Protein AF-E3PRX6-F1 (afdb_monomer_lite)

Structure (mmCIF, N/CA/C/O backbone):
data_AF-E3PRX6-F1
#
_entry.id   AF-E3PRX6-F1
#
loop_
_atom_site.group_PDB
_atom_site.id
_atom_site.type_symbol
_atom_site.label_atom_id
_atom_site.label_alt_id
_atom_site.label_comp_id
_atom_site.label_asym_id
_atom_site.label_entity_id
_atom_site.label_seq_id
_atom_site.pdbx_PDB_ins_code
_atom_site.Cartn_x
_atom_site.Cartn_y
_atom_site.Cartn_z
_atom_site.occupancy
_atom_site.B_iso_or_equiv
_atom_site.auth_seq_id
_atom_site.auth_comp_id
_atom_site.auth_asym_id
_atom_site.auth_atom_id
_atom_site.pdbx_PDB_model_num
ATOM 1 N N . MET A 1 1 ? 59.557 11.876 -88.892 1.00 42.66 1 MET A N 1
ATOM 2 C CA . MET A 1 1 ? 58.693 10.677 -88.870 1.00 42.66 1 MET A CA 1
ATOM 3 C C . MET A 1 1 ? 57.310 11.130 -88.433 1.00 42.66 1 MET A C 1
ATOM 5 O O . MET A 1 1 ? 57.254 11.791 -87.402 1.00 42.66 1 MET A O 1
ATOM 9 N N . PRO A 1 2 ? 56.233 10.887 -89.198 1.00 52.38 2 PRO A N 1
ATOM 10 C CA . PRO A 1 2 ? 54.889 11.135 -88.688 1.00 52.38 2 PRO A CA 1
ATOM 11 C C . PRO A 1 2 ? 54.632 10.179 -87.515 1.00 52.38 2 PRO A C 1
ATOM 13 O O . PRO A 1 2 ? 54.961 8.995 -87.604 1.00 52.38 2 PRO A O 1
ATOM 16 N N . SER A 1 3 ? 54.128 10.711 -86.399 1.00 52.38 3 SER A N 1
ATOM 17 C CA . SER A 1 3 ? 53.782 9.932 -85.205 1.00 52.38 3 SER A CA 1
ATOM 18 C C . SER A 1 3 ? 52.803 8.819 -85.588 1.00 52.38 3 SER A C 1
ATOM 20 O O . SER A 1 3 ? 51.730 9.089 -86.127 1.00 52.38 3 SER A O 1
ATOM 22 N N . LEU A 1 4 ? 53.180 7.559 -85.349 1.00 48.53 4 LEU A N 1
ATOM 23 C CA . LEU A 1 4 ? 52.403 6.389 -85.776 1.00 48.53 4 LEU A CA 1
ATOM 24 C C . LEU A 1 4 ? 51.167 6.125 -84.894 1.00 48.53 4 LEU A C 1
ATOM 26 O O . LEU A 1 4 ? 50.417 5.189 -85.155 1.00 48.53 4 LEU A O 1
ATOM 30 N N . LEU A 1 5 ? 50.940 6.925 -83.849 1.00 51.31 5 LEU A N 1
ATOM 31 C CA . LEU A 1 5 ? 49.856 6.717 -82.894 1.00 51.31 5 LEU A CA 1
ATOM 32 C C . LEU A 1 5 ? 49.087 8.023 -82.694 1.00 51.31 5 LEU A C 1
ATOM 34 O O . LEU A 1 5 ? 49.466 8.887 -81.908 1.00 51.31 5 LEU A O 1
ATOM 38 N N . LYS A 1 6 ? 47.979 8.152 -83.428 1.00 57.25 6 LYS A N 1
ATOM 39 C CA . LYS A 1 6 ? 46.958 9.168 -83.160 1.00 57.25 6 LYS A CA 1
ATOM 40 C C . LYS A 1 6 ? 46.284 8.816 -81.838 1.00 57.25 6 LYS A C 1
ATOM 42 O O . LYS A 1 6 ? 45.790 7.699 -81.683 1.00 57.25 6 LYS A O 1
ATOM 47 N N . THR A 1 7 ? 46.181 9.759 -80.910 1.00 60.12 7 THR A N 1
ATOM 48 C CA . THR A 1 7 ? 45.211 9.632 -79.820 1.00 60.12 7 THR A CA 1
ATOM 49 C C . THR A 1 7 ? 43.819 9.782 -80.434 1.00 60.12 7 THR A C 1
ATOM 51 O O . THR A 1 7 ? 43.428 10.867 -80.863 1.00 60.12 7 THR A O 1
ATOM 54 N N . ALA A 1 8 ? 43.077 8.675 -80.543 1.00 62.78 8 ALA A N 1
ATOM 55 C CA . ALA A 1 8 ? 41.777 8.629 -81.228 1.00 62.78 8 ALA A CA 1
ATOM 56 C C . ALA A 1 8 ? 40.776 9.680 -80.707 1.00 62.78 8 ALA A C 1
ATOM 58 O O . ALA A 1 8 ? 39.932 10.154 -81.462 1.00 62.78 8 ALA A O 1
ATOM 59 N N . PHE A 1 9 ? 40.920 10.073 -79.440 1.00 66.69 9 PHE A N 1
ATOM 60 C CA . PHE A 1 9 ? 40.031 11.002 -78.748 1.00 66.69 9 PHE A CA 1
ATOM 61 C C . PHE A 1 9 ? 40.320 12.490 -79.006 1.00 66.69 9 PHE A C 1
ATOM 63 O O . PHE A 1 9 ? 39.381 13.274 -79.015 1.00 66.69 9 PHE A O 1
ATOM 70 N N . LEU A 1 10 ? 41.573 12.889 -79.268 1.00 70.75 10 LEU A N 1
ATOM 71 C CA . LEU A 1 10 ? 41.952 14.303 -79.475 1.00 70.75 10 LEU A CA 1
ATOM 72 C C . LEU A 1 10 ? 42.392 14.613 -80.915 1.00 70.75 10 LEU A C 1
ATOM 74 O O . LEU A 1 10 ? 42.575 15.770 -81.281 1.00 70.75 10 LEU A O 1
ATOM 78 N N . GLN A 1 11 ? 42.535 13.575 -81.750 1.00 71.44 11 GLN A N 1
ATOM 79 C CA . GLN A 1 11 ? 42.925 13.675 -83.160 1.00 71.44 11 GLN A CA 1
ATOM 80 C C . GLN A 1 11 ? 44.201 14.511 -83.397 1.00 71.44 11 GLN A C 1
ATOM 82 O O . GLN A 1 11 ? 44.278 15.241 -84.389 1.00 71.44 11 GLN A O 1
ATOM 87 N N . LEU A 1 12 ? 45.182 14.392 -82.496 1.00 71.00 12 LEU A N 1
ATOM 88 C CA . LEU A 1 12 ? 46.449 15.134 -82.529 1.00 71.00 12 LEU A CA 1
ATOM 89 C C . LEU A 1 12 ? 47.338 14.704 -83.715 1.00 71.00 12 LEU A C 1
ATOM 91 O O . LEU A 1 12 ? 47.320 13.533 -84.114 1.00 71.00 12 LEU A O 1
ATOM 95 N N . ASN A 1 13 ? 48.147 15.636 -84.228 1.00 66.62 13 ASN A N 1
ATOM 96 C CA . ASN A 1 13 ? 49.141 15.501 -85.301 1.00 66.62 13 ASN A CA 1
ATOM 97 C C . ASN A 1 13 ? 48.581 14.978 -86.640 1.00 66.62 13 ASN A C 1
ATOM 99 O O . ASN A 1 13 ? 48.846 13.840 -87.050 1.00 66.62 13 ASN A O 1
ATOM 103 N N . LYS A 1 14 ? 47.845 15.817 -87.382 1.00 62.75 14 LYS A N 1
ATOM 104 C CA . LYS A 1 14 ? 47.396 15.523 -88.765 1.00 62.75 14 LYS A CA 1
ATOM 105 C C . LYS A 1 14 ? 48.344 16.121 -89.816 1.00 62.75 14 LYS A C 1
ATOM 107 O O . LYS A 1 14 ? 47.906 16.723 -90.793 1.00 62.75 14 LYS A O 1
ATOM 112 N N . TRP A 1 15 ? 49.648 15.947 -89.629 1.00 58.53 15 TRP A N 1
ATOM 113 C CA . TRP A 1 15 ? 50.656 16.603 -90.460 1.00 58.53 15 TRP A CA 1
ATOM 114 C C . TRP A 1 15 ? 50.678 16.094 -91.919 1.00 58.53 15 TRP A C 1
ATOM 116 O O . TRP A 1 15 ? 50.827 14.896 -92.163 1.00 58.53 15 TRP A O 1
ATOM 126 N N . ALA A 1 16 ? 50.575 17.012 -92.894 1.00 57.50 16 ALA A N 1
ATOM 127 C CA . ALA A 1 16 ? 50.526 16.700 -94.331 1.00 57.50 16 ALA A CA 1
ATOM 128 C C . ALA A 1 16 ? 51.513 17.498 -95.230 1.00 57.50 16 ALA A C 1
ATOM 130 O O . ALA A 1 16 ? 51.316 17.532 -96.442 1.00 57.50 16 ALA A O 1
ATOM 131 N N . GLY A 1 17 ? 52.567 18.149 -94.704 1.00 58.09 17 GLY A N 1
ATOM 132 C CA . GLY A 1 17 ? 53.383 19.085 -95.514 1.00 58.09 17 GLY A CA 1
ATOM 133 C C . GLY A 1 17 ? 54.805 19.407 -95.021 1.00 58.09 17 GLY A C 1
ATOM 134 O O . GLY A 1 17 ? 55.367 18.683 -94.214 1.00 58.09 17 GLY A O 1
ATOM 135 N N . ASN A 1 18 ? 55.427 20.478 -95.530 1.00 57.12 18 ASN A N 1
ATOM 136 C CA . ASN A 1 18 ? 56.799 20.911 -95.189 1.00 57.12 18 ASN A CA 1
ATOM 137 C C . ASN A 1 18 ? 56.890 21.588 -93.791 1.00 57.12 18 ASN A C 1
ATOM 139 O O . ASN A 1 18 ? 55.995 21.433 -92.966 1.00 57.12 18 ASN A O 1
ATOM 143 N N . GLU A 1 19 ? 58.006 22.250 -93.451 1.00 57.31 19 GLU A N 1
ATOM 144 C CA . GLU A 1 19 ? 58.340 22.605 -92.054 1.00 57.31 19 GLU A CA 1
ATOM 145 C C . GLU A 1 19 ? 57.555 23.772 -91.430 1.00 57.31 19 GLU A C 1
ATOM 147 O O . GLU A 1 19 ? 57.456 23.831 -90.207 1.00 57.31 19 GLU A O 1
ATOM 152 N N . TYR A 1 20 ? 56.974 24.671 -92.231 1.00 58.84 20 TYR A N 1
ATOM 153 C CA . TYR A 1 20 ? 56.134 25.778 -91.741 1.00 58.84 20 TYR A CA 1
ATOM 154 C C . TYR A 1 20 ? 54.795 25.284 -91.144 1.00 58.84 20 TYR A C 1
ATOM 156 O O . TYR A 1 20 ? 54.503 25.629 -89.997 1.00 58.84 20 TYR A O 1
ATOM 164 N N . PRO A 1 21 ? 54.059 24.369 -91.817 1.00 62.81 21 PRO A N 1
ATOM 165 C CA . PRO A 1 21 ? 52.891 23.675 -91.262 1.00 62.81 21 PRO A CA 1
ATOM 166 C C . PRO A 1 21 ? 53.103 22.983 -89.909 1.00 62.81 21 PRO A C 1
ATOM 168 O O . PRO A 1 21 ? 52.135 22.749 -89.195 1.00 62.81 21 PRO A O 1
ATOM 171 N N . LYS A 1 22 ? 54.348 22.652 -89.528 1.00 65.81 22 LYS A N 1
ATOM 172 C CA . LYS A 1 22 ? 54.625 22.024 -88.227 1.00 65.81 22 LYS A CA 1
ATOM 173 C C . LYS A 1 22 ? 54.268 22.959 -87.070 1.00 65.81 22 LYS A C 1
ATOM 175 O O . LYS A 1 22 ? 53.695 22.503 -86.092 1.00 65.81 22 LYS A O 1
ATOM 180 N N . ARG A 1 23 ? 54.613 24.254 -87.157 1.00 68.12 23 ARG A N 1
ATOM 181 C CA . ARG A 1 23 ? 54.388 25.209 -86.054 1.00 68.12 23 ARG A CA 1
ATOM 182 C C . ARG A 1 23 ? 52.902 25.477 -85.824 1.00 68.12 23 ARG A C 1
ATOM 184 O O . ARG A 1 23 ? 52.493 25.547 -84.675 1.00 68.12 23 ARG A O 1
ATOM 191 N N . GLU A 1 24 ? 52.118 25.583 -86.893 1.00 71.00 24 GLU A N 1
ATOM 192 C CA . GLU A 1 24 ? 50.663 25.765 -86.811 1.00 71.00 24 GLU A CA 1
ATOM 193 C C . GLU A 1 24 ? 49.953 24.516 -86.262 1.00 71.00 24 GLU A C 1
ATOM 195 O O . GLU A 1 24 ? 49.057 24.650 -85.434 1.00 71.00 24 GLU A O 1
ATOM 200 N N . ASP A 1 25 ? 50.396 23.309 -86.638 1.00 74.00 25 ASP A N 1
ATOM 201 C CA . ASP A 1 25 ? 49.861 22.042 -86.102 1.00 74.00 25 ASP A CA 1
ATOM 202 C C . ASP A 1 25 ? 50.130 21.917 -84.592 1.00 74.00 25 ASP A C 1
ATOM 204 O O . ASP A 1 25 ? 49.221 21.614 -83.826 1.00 74.00 25 ASP A O 1
ATOM 208 N N . PHE A 1 26 ? 51.343 22.264 -84.135 1.00 78.56 26 PHE A N 1
ATOM 209 C CA . PHE A 1 26 ? 51.662 22.297 -82.700 1.00 78.56 26 PHE A CA 1
ATOM 210 C C . PHE A 1 26 ? 50.793 23.288 -81.918 1.00 78.56 26 PHE A C 1
ATOM 212 O O . PHE A 1 26 ? 50.378 22.983 -80.803 1.00 78.56 26 PHE A O 1
ATOM 219 N N . VAL A 1 27 ? 50.522 24.469 -82.481 1.00 82.06 27 VAL A N 1
ATOM 220 C CA . VAL A 1 27 ? 49.647 25.462 -81.840 1.00 82.06 27 VAL A CA 1
ATOM 221 C C . VAL A 1 27 ? 48.211 24.940 -81.771 1.00 82.06 27 VAL A C 1
ATOM 223 O O . VAL A 1 27 ? 47.624 24.950 -80.694 1.00 82.06 27 VAL A O 1
ATOM 226 N N . SER A 1 28 ? 47.679 24.398 -82.871 1.00 83.00 28 SER A N 1
ATOM 227 C CA . SER A 1 28 ? 46.320 23.838 -82.908 1.00 83.00 28 SER A CA 1
ATOM 228 C C . SER A 1 28 ? 46.139 22.652 -81.957 1.00 83.00 28 SER A C 1
ATOM 230 O O . SER A 1 28 ? 45.079 22.484 -81.356 1.00 83.00 28 SER A O 1
ATOM 232 N N . ASP A 1 29 ? 47.156 21.808 -81.811 1.00 84.44 29 ASP A N 1
ATOM 233 C CA . ASP A 1 29 ? 47.111 20.683 -80.883 1.00 84.44 29 ASP A CA 1
ATOM 234 C C . ASP A 1 29 ? 47.176 21.134 -79.421 1.00 84.44 29 ASP A C 1
ATOM 236 O O . ASP A 1 29 ? 46.442 20.584 -78.599 1.00 84.44 29 ASP A O 1
ATOM 240 N N . ASN A 1 30 ? 47.967 22.163 -79.103 1.00 85.06 30 ASN A N 1
ATOM 241 C CA . ASN A 1 30 ? 47.968 22.763 -77.768 1.00 85.06 30 ASN A CA 1
ATOM 242 C C . ASN A 1 30 ? 46.600 23.375 -77.429 1.00 85.06 30 ASN A C 1
ATOM 244 O O . ASN A 1 30 ? 46.075 23.099 -76.359 1.00 85.06 30 ASN A O 1
ATOM 248 N N . GLU A 1 31 ? 45.965 24.090 -78.363 1.00 88.44 31 GLU A N 1
ATOM 249 C CA . GLU A 1 31 ? 44.617 24.644 -78.162 1.00 88.44 31 GLU A CA 1
ATOM 250 C C . GLU A 1 31 ? 43.569 23.557 -77.862 1.00 88.44 31 GLU A C 1
ATOM 252 O O . GLU A 1 31 ? 42.702 23.743 -77.009 1.00 88.44 31 GLU A O 1
ATOM 257 N N . LYS A 1 32 ? 43.645 22.393 -78.526 1.00 88.25 32 LYS A N 1
ATOM 258 C CA . LYS A 1 32 ? 42.747 21.257 -78.239 1.00 88.25 32 LYS A CA 1
ATOM 259 C C . LYS A 1 32 ? 43.019 20.632 -76.876 1.00 88.25 32 LYS A C 1
ATOM 261 O O . LYS A 1 32 ? 42.078 20.200 -76.214 1.0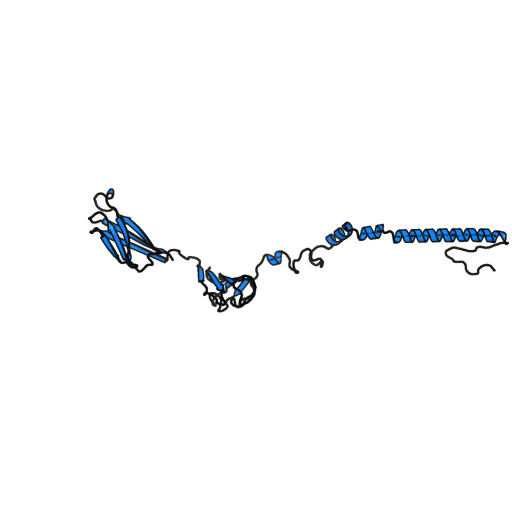0 88.25 32 LYS A O 1
ATOM 266 N N . ILE A 1 33 ? 44.291 20.523 -76.493 1.00 89.38 33 ILE A N 1
ATOM 267 C CA . ILE A 1 33 ? 44.687 20.001 -75.182 1.00 89.38 33 ILE A CA 1
ATOM 268 C C . ILE A 1 33 ? 44.168 20.929 -74.087 1.00 89.38 33 ILE A C 1
ATOM 270 O O . ILE A 1 33 ? 43.558 20.436 -73.141 1.00 89.38 33 ILE A O 1
ATOM 274 N N . ASP A 1 34 ? 44.337 22.239 -74.250 1.00 92.25 34 ASP A N 1
ATOM 275 C CA . ASP A 1 34 ? 43.867 23.245 -73.299 1.00 92.25 34 ASP A CA 1
ATOM 276 C C . ASP A 1 34 ? 42.338 23.221 -73.192 1.00 92.25 34 ASP A C 1
ATOM 278 O O . ASP A 1 34 ? 41.803 23.102 -72.094 1.00 92.25 34 ASP A O 1
ATOM 282 N N . ALA A 1 35 ? 41.618 23.186 -74.319 1.00 91.25 35 ALA A N 1
ATOM 283 C CA . ALA A 1 35 ? 40.158 23.083 -74.316 1.00 91.25 35 ALA A CA 1
ATOM 284 C C . ALA A 1 35 ? 39.647 21.796 -73.640 1.00 91.25 35 ALA A C 1
ATOM 286 O O . ALA A 1 35 ? 38.641 21.816 -72.929 1.00 91.25 35 ALA A O 1
ATOM 287 N N . PHE A 1 36 ? 40.331 20.666 -73.844 1.00 91.75 36 PHE A N 1
ATOM 288 C CA . PHE A 1 36 ? 39.983 19.405 -73.187 1.00 91.75 36 PHE A CA 1
ATOM 289 C C . PHE A 1 36 ? 40.318 19.421 -71.691 1.00 91.75 36 PHE A C 1
ATOM 291 O O . PHE A 1 36 ? 39.556 18.891 -70.884 1.00 91.75 36 PHE A O 1
ATOM 298 N N . ALA A 1 37 ? 41.437 20.036 -71.307 1.00 92.62 37 ALA A N 1
ATOM 299 C CA . ALA A 1 37 ? 41.806 20.225 -69.911 1.00 92.62 37 ALA A CA 1
ATOM 300 C C . ALA A 1 37 ? 40.802 21.136 -69.187 1.00 92.62 37 ALA A C 1
ATOM 302 O O . ALA A 1 37 ? 40.401 20.818 -68.067 1.00 92.62 37 ALA A O 1
ATOM 303 N N . ASP A 1 38 ? 40.338 22.200 -69.842 1.00 93.75 38 ASP A N 1
ATOM 304 C CA . ASP A 1 38 ? 39.308 23.107 -69.332 1.00 93.75 38 ASP A CA 1
ATOM 305 C C . ASP A 1 38 ? 37.954 22.405 -69.173 1.00 93.75 38 ASP A C 1
ATOM 307 O O . ASP A 1 38 ? 37.309 22.538 -68.131 1.00 93.75 38 ASP A O 1
ATOM 311 N N . ASP A 1 39 ? 37.538 21.600 -70.155 1.00 93.12 39 ASP A N 1
ATOM 312 C CA . ASP A 1 39 ? 36.317 20.789 -70.067 1.00 93.12 39 ASP A CA 1
ATOM 313 C C . ASP A 1 39 ? 36.399 19.766 -68.923 1.00 93.12 39 ASP A C 1
ATOM 315 O O . ASP A 1 39 ? 35.491 19.687 -68.092 1.00 93.12 39 ASP A O 1
ATOM 319 N N . ILE A 1 40 ? 37.520 19.044 -68.797 1.00 91.62 40 ILE A N 1
ATOM 320 C CA . ILE A 1 40 ? 37.757 18.139 -67.662 1.00 91.62 40 ILE A CA 1
ATOM 321 C C . ILE A 1 40 ? 37.694 18.905 -66.338 1.00 91.62 40 ILE A C 1
ATOM 323 O O . ILE A 1 40 ? 37.037 18.453 -65.399 1.00 91.62 40 ILE A O 1
ATOM 327 N N . SER A 1 41 ? 38.364 20.053 -66.245 1.00 90.50 41 SER A N 1
ATOM 328 C CA . SER A 1 41 ? 38.410 20.875 -65.033 1.00 90.50 41 SER A CA 1
ATOM 329 C C . SER A 1 41 ? 37.016 21.370 -64.633 1.00 90.50 41 SER A C 1
ATOM 331 O O . SER A 1 41 ? 36.634 21.304 -63.459 1.00 90.50 41 SER A O 1
ATOM 333 N N . SER A 1 42 ? 36.211 21.776 -65.617 1.00 88.81 42 SER A N 1
ATOM 334 C CA . SER A 1 42 ? 34.814 22.173 -65.444 1.00 88.81 42 SER A CA 1
ATOM 335 C C . SER A 1 42 ? 33.948 21.006 -64.965 1.00 88.81 42 SER A C 1
ATOM 337 O O . SER A 1 42 ? 33.251 21.122 -63.955 1.00 88.81 42 SER A O 1
ATOM 339 N N . GLN A 1 43 ? 34.055 19.837 -65.603 1.00 87.94 43 GLN A N 1
ATOM 340 C CA . GLN A 1 43 ? 33.308 18.638 -65.214 1.00 87.94 43 GLN A CA 1
ATOM 341 C C . GLN A 1 43 ? 33.687 18.131 -63.816 1.00 87.94 43 GLN A C 1
ATOM 343 O O . GLN A 1 43 ? 32.813 17.693 -63.063 1.00 87.94 43 GLN A O 1
ATOM 348 N N . ILE A 1 44 ? 34.970 18.190 -63.446 1.00 86.62 44 ILE A N 1
ATOM 349 C CA . ILE A 1 44 ? 35.439 17.852 -62.096 1.00 86.62 44 ILE A CA 1
ATOM 350 C C . ILE A 1 44 ? 34.866 18.847 -61.088 1.00 86.62 44 ILE A C 1
ATOM 352 O O . ILE A 1 44 ? 34.318 18.431 -60.071 1.00 86.62 44 ILE A O 1
ATOM 356 N N . SER A 1 45 ? 34.921 20.144 -61.388 1.00 83.12 45 SER A N 1
ATOM 357 C CA . SER A 1 45 ? 34.388 21.193 -60.513 1.00 83.12 45 SER A CA 1
ATOM 358 C C . SER A 1 45 ? 32.867 21.105 -60.346 1.00 83.12 45 SER A C 1
ATOM 360 O O . SER A 1 45 ? 32.353 21.384 -59.268 1.00 83.12 45 SER A O 1
ATOM 362 N N . GLN A 1 46 ? 32.142 20.658 -61.374 1.00 80.81 46 GLN A N 1
ATOM 363 C CA . GLN A 1 46 ? 30.701 20.417 -61.310 1.00 80.81 46 GLN A CA 1
ATOM 364 C C . GLN A 1 46 ? 30.365 19.177 -60.470 1.00 80.81 46 GLN A C 1
ATOM 366 O O . GLN A 1 46 ? 29.492 19.247 -59.611 1.00 80.81 46 GLN A O 1
ATOM 371 N N . LYS A 1 47 ? 31.075 18.056 -60.667 1.00 74.81 47 LYS A N 1
ATOM 372 C CA . LYS A 1 47 ? 30.871 16.816 -59.889 1.00 74.81 47 LYS A CA 1
ATOM 373 C C . LYS A 1 47 ? 31.333 16.923 -58.434 1.00 74.81 47 LYS A C 1
ATOM 375 O O . LYS A 1 47 ? 30.840 16.190 -57.584 1.00 74.81 47 LYS A O 1
ATOM 380 N N . VAL A 1 48 ? 32.289 17.807 -58.158 1.00 73.06 48 VAL A N 1
ATOM 381 C CA . VAL A 1 48 ? 32.840 18.092 -56.824 1.00 73.06 48 VAL A CA 1
ATOM 382 C C . VAL A 1 48 ? 32.388 19.485 -56.359 1.00 73.06 48 VAL A C 1
ATOM 384 O O . VAL A 1 48 ? 33.062 20.144 -55.570 1.00 73.06 48 VAL A O 1
ATOM 387 N N . SER A 1 49 ? 31.238 19.972 -56.836 1.00 69.81 49 SER A N 1
ATOM 388 C CA . SER A 1 49 ? 30.695 21.234 -56.343 1.00 69.81 49 SER A CA 1
ATOM 389 C C . SER A 1 49 ? 30.294 21.044 -54.885 1.00 69.81 49 SER A C 1
ATOM 391 O O . SER A 1 49 ? 29.402 20.264 -54.549 1.00 69.81 49 SER A O 1
ATOM 393 N N . THR A 1 50 ? 30.945 21.786 -53.995 1.00 63.59 50 THR A N 1
ATOM 394 C CA . THR A 1 50 ? 30.642 21.839 -52.557 1.00 63.59 50 THR A CA 1
ATOM 395 C C . THR A 1 50 ? 29.177 22.178 -52.273 1.00 63.59 50 THR A C 1
ATOM 397 O O . THR A 1 50 ? 28.691 21.903 -51.181 1.00 63.59 50 THR A O 1
ATOM 400 N N . THR A 1 51 ? 28.456 22.714 -53.259 1.00 67.75 51 THR A N 1
ATOM 401 C CA . THR A 1 51 ? 27.010 22.958 -53.234 1.00 67.75 51 THR A CA 1
ATOM 402 C C . THR A 1 51 ? 26.208 21.667 -53.060 1.00 67.75 51 THR A C 1
ATOM 404 O O . THR A 1 51 ? 25.324 21.628 -52.208 1.00 67.75 51 THR A O 1
ATOM 407 N N . ASP A 1 52 ? 26.548 20.594 -53.777 1.00 70.56 52 ASP A N 1
ATOM 408 C CA . ASP A 1 52 ? 25.799 19.331 -53.722 1.00 70.56 52 ASP A CA 1
ATOM 409 C C . ASP A 1 52 ? 26.056 18.602 -52.401 1.00 70.56 52 ASP A C 1
ATOM 411 O O . ASP A 1 52 ? 25.133 18.120 -51.745 1.00 70.56 52 ASP A O 1
ATOM 415 N N . LEU A 1 53 ? 27.308 18.609 -51.936 1.00 71.81 53 LEU A N 1
ATOM 416 C CA . LEU A 1 53 ? 27.655 18.064 -50.624 1.00 71.81 53 LEU A CA 1
ATOM 417 C C . LEU A 1 53 ? 26.978 18.861 -49.503 1.00 71.81 53 LEU A C 1
ATOM 419 O O . LEU A 1 53 ? 26.326 18.264 -48.647 1.00 71.81 53 LEU A O 1
ATOM 423 N N . ASN A 1 54 ? 27.043 20.195 -49.542 1.00 70.00 54 ASN A N 1
ATOM 424 C CA . ASN A 1 54 ? 26.402 21.051 -48.544 1.00 70.00 54 ASN A CA 1
ATOM 425 C C . ASN A 1 54 ? 24.875 20.920 -48.549 1.00 70.00 54 ASN A C 1
ATOM 427 O O . ASN A 1 54 ? 24.274 21.008 -47.485 1.00 70.00 54 ASN A O 1
ATOM 431 N N . GLN A 1 55 ? 24.228 20.655 -49.687 1.00 74.88 55 GLN A N 1
ATOM 432 C CA . GLN A 1 55 ? 22.789 20.375 -49.713 1.00 74.88 55 GLN A CA 1
ATOM 433 C C . GLN A 1 55 ? 22.427 19.005 -49.131 1.00 74.88 55 GLN A C 1
ATOM 435 O O . GLN A 1 55 ? 21.335 18.845 -48.586 1.00 74.88 55 GLN A O 1
ATOM 440 N N . LEU A 1 56 ? 23.318 18.012 -49.192 1.00 71.50 56 LEU A N 1
ATOM 441 C CA . LEU A 1 56 ? 23.085 16.713 -48.558 1.00 71.50 56 LEU A CA 1
ATOM 442 C C . LEU A 1 56 ? 23.420 16.687 -47.062 1.00 71.50 56 LEU A C 1
ATOM 444 O O . LEU A 1 56 ? 22.816 15.869 -46.359 1.00 71.50 56 LEU A O 1
ATOM 448 N N . VAL A 1 57 ? 24.349 17.537 -46.609 1.00 80.00 57 VAL A N 1
ATOM 449 C CA . VAL A 1 57 ? 24.865 17.564 -45.227 1.00 80.00 57 VAL A CA 1
ATOM 450 C C . VAL A 1 57 ? 24.541 18.844 -44.447 1.00 80.00 57 VAL A C 1
ATOM 452 O O . VAL A 1 57 ? 25.014 19.003 -43.323 1.00 80.00 57 VAL A O 1
ATOM 455 N N . SER A 1 58 ? 23.746 19.770 -44.994 1.00 87.44 58 SER A N 1
ATOM 456 C CA . SER A 1 58 ? 23.265 20.914 -44.214 1.00 87.44 58 SER A CA 1
ATOM 457 C C . SER A 1 58 ? 22.434 20.425 -43.030 1.00 87.44 58 SER A C 1
ATOM 459 O O . SER A 1 58 ? 21.743 19.408 -43.115 1.00 87.44 58 SER A O 1
ATOM 461 N N . ALA A 1 59 ? 22.460 21.172 -41.925 1.00 87.31 59 ALA A N 1
ATOM 462 C CA . ALA A 1 59 ? 21.673 20.835 -40.740 1.00 87.31 59 ALA A CA 1
ATOM 463 C C . ALA A 1 59 ? 20.173 20.680 -41.063 1.00 87.31 59 ALA A C 1
ATOM 465 O O . ALA A 1 59 ? 19.517 19.786 -40.538 1.00 87.31 59 ALA A O 1
ATOM 466 N N . GLU A 1 60 ? 19.645 21.502 -41.974 1.00 87.56 60 GLU A N 1
ATOM 467 C CA . GLU A 1 60 ? 18.254 21.436 -42.433 1.00 87.56 60 GLU A CA 1
ATOM 468 C C . GLU A 1 60 ? 17.951 20.162 -43.240 1.00 87.56 60 GLU A C 1
ATOM 470 O O . GLU A 1 60 ? 16.936 19.500 -43.006 1.00 87.56 60 GLU A O 1
ATOM 475 N N . SER A 1 61 ? 18.846 19.771 -44.153 1.00 87.31 61 SER A N 1
ATOM 476 C CA . SER A 1 61 ? 18.711 18.545 -44.950 1.00 87.31 61 SER A CA 1
ATOM 477 C C . SER A 1 61 ? 18.836 17.293 -44.083 1.00 87.31 61 SER A C 1
ATOM 479 O O . SER A 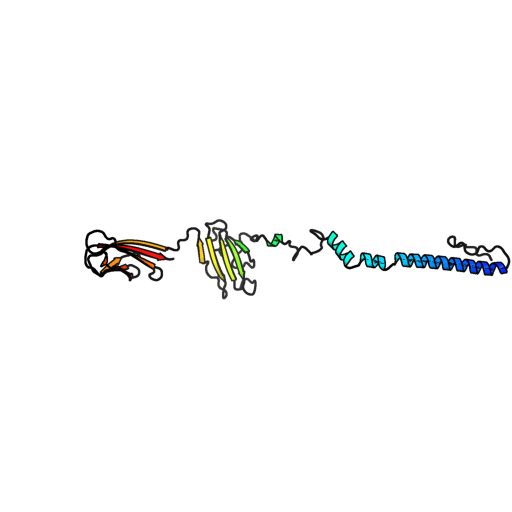1 61 ? 18.034 16.367 -44.202 1.00 87.31 61 SER A O 1
ATOM 481 N N . ILE A 1 62 ? 19.788 17.290 -43.146 1.00 87.94 62 ILE A N 1
ATOM 482 C CA . ILE A 1 62 ? 19.963 16.219 -42.160 1.00 87.94 62 ILE A CA 1
ATOM 483 C C . ILE A 1 62 ? 18.714 16.095 -41.286 1.00 87.94 62 ILE A C 1
ATOM 485 O O . ILE A 1 62 ? 18.182 14.996 -41.151 1.00 87.94 62 ILE A O 1
ATOM 489 N N . LEU A 1 63 ? 18.196 17.205 -40.751 1.00 87.75 63 LEU A N 1
ATOM 490 C CA . LEU A 1 63 ? 16.978 17.195 -39.943 1.00 87.75 63 LEU A CA 1
ATOM 491 C C . LEU A 1 63 ? 15.775 16.674 -40.738 1.00 87.75 63 LEU A C 1
ATOM 493 O O . LEU A 1 63 ? 14.988 15.889 -40.215 1.00 87.75 63 LEU A O 1
ATOM 497 N N . THR A 1 64 ? 15.641 17.079 -42.001 1.00 88.19 64 THR A N 1
ATOM 498 C CA . THR A 1 64 ? 14.561 16.610 -42.880 1.00 88.19 64 THR A CA 1
ATOM 499 C C . THR A 1 64 ? 14.652 15.103 -43.101 1.00 88.19 64 THR A C 1
ATOM 501 O O . THR A 1 64 ? 13.661 14.402 -42.922 1.00 88.19 64 THR A O 1
ATOM 504 N N . LYS A 1 65 ? 15.843 14.583 -43.415 1.00 86.56 65 LYS A N 1
ATOM 505 C CA . LYS A 1 65 ? 16.072 13.142 -43.589 1.00 86.56 65 LYS A CA 1
ATOM 506 C C . LYS A 1 65 ? 15.791 12.366 -42.303 1.00 86.56 65 LYS A C 1
ATOM 508 O O . LYS A 1 65 ? 15.084 11.368 -42.360 1.00 86.56 65 LYS A O 1
ATOM 513 N N . ILE A 1 66 ? 16.270 12.844 -41.154 1.00 86.38 66 ILE A N 1
ATOM 514 C CA . ILE A 1 66 ? 16.033 12.209 -39.850 1.00 86.38 66 ILE A CA 1
ATOM 515 C C . ILE A 1 66 ? 14.535 12.148 -39.540 1.00 86.38 66 ILE A C 1
ATOM 517 O O . ILE A 1 66 ? 14.041 11.080 -39.213 1.00 86.38 66 ILE A O 1
ATOM 521 N N . LYS A 1 67 ? 13.783 13.235 -39.750 1.00 84.12 67 LYS A N 1
ATOM 522 C CA . LYS A 1 67 ? 12.323 13.246 -39.547 1.00 84.12 67 LYS A CA 1
ATOM 523 C C . LYS A 1 67 ? 11.573 12.231 -40.410 1.00 84.12 67 LYS A C 1
ATOM 525 O O . LYS A 1 67 ? 10.523 11.759 -39.999 1.00 84.12 67 LYS A O 1
ATOM 530 N N . THR A 1 68 ? 12.073 11.904 -41.605 1.00 83.56 68 THR A N 1
ATOM 531 C CA . THR A 1 68 ? 11.423 10.894 -42.467 1.00 83.56 68 THR A CA 1
ATOM 532 C C . THR A 1 68 ? 11.631 9.462 -41.998 1.00 83.56 68 THR A C 1
ATOM 534 O O . THR A 1 68 ? 10.885 8.578 -42.409 1.00 83.56 68 THR A O 1
ATOM 537 N N . VAL A 1 69 ? 12.641 9.232 -41.164 1.00 80.81 69 VAL A N 1
ATOM 538 C CA . VAL A 1 69 ? 12.939 7.921 -40.586 1.00 80.81 69 VAL A CA 1
ATOM 539 C C . VAL A 1 69 ? 12.672 7.894 -39.084 1.00 80.81 69 VAL A C 1
ATOM 541 O O . VAL A 1 69 ? 12.992 6.903 -38.448 1.00 80.81 69 VAL A O 1
ATOM 544 N N . ASP A 1 70 ? 12.102 8.958 -38.521 1.00 76.81 70 ASP A N 1
ATOM 545 C CA . ASP A 1 70 ? 11.722 9.038 -37.115 1.00 76.81 70 ASP A CA 1
ATOM 546 C C . ASP A 1 70 ? 10.436 8.232 -36.860 1.00 76.81 70 ASP A C 1
ATOM 548 O O . ASP A 1 70 ? 9.520 8.229 -37.690 1.00 76.81 70 ASP A O 1
ATOM 552 N N . GLY A 1 71 ? 10.380 7.522 -35.733 1.00 71.00 71 GLY A N 1
ATOM 553 C CA . GLY A 1 71 ? 9.266 6.653 -35.346 1.00 71.00 71 GLY A CA 1
ATOM 554 C C . GLY A 1 71 ? 9.656 5.220 -34.960 1.00 71.00 71 GLY A C 1
ATOM 555 O O . GLY A 1 71 ? 10.818 4.803 -35.010 1.00 71.00 71 GLY A O 1
ATOM 556 N N . ALA A 1 72 ? 8.646 4.435 -34.571 1.00 68.94 72 ALA A N 1
ATOM 557 C CA . ALA A 1 72 ? 8.814 3.095 -34.008 1.00 68.94 72 ALA A CA 1
ATOM 558 C C . ALA A 1 72 ? 9.595 2.135 -34.933 1.00 68.94 72 ALA A C 1
ATOM 560 O O . ALA A 1 72 ? 9.198 1.880 -36.069 1.00 68.94 72 ALA A O 1
ATOM 561 N N . GLY A 1 73 ? 10.681 1.548 -34.414 1.00 70.75 73 GLY A N 1
ATOM 562 C CA . GLY A 1 73 ? 11.513 0.570 -35.132 1.00 70.75 73 GLY A CA 1
ATOM 563 C C . GLY A 1 73 ? 12.625 1.167 -36.005 1.00 70.75 73 GLY A C 1
ATOM 564 O O . GLY A 1 73 ? 13.347 0.411 -36.650 1.00 70.75 73 GLY A O 1
ATOM 565 N N . SER A 1 74 ? 12.796 2.492 -36.006 1.00 79.19 74 SER A N 1
ATOM 566 C CA . SER A 1 74 ? 13.846 3.192 -36.762 1.00 79.19 74 SER A CA 1
ATOM 567 C C . SER A 1 74 ? 15.266 3.006 -36.218 1.00 79.19 74 SER A C 1
ATOM 569 O O . SER A 1 74 ? 16.235 3.210 -36.948 1.00 79.19 74 SER A O 1
ATOM 571 N N . GLY A 1 75 ? 15.401 2.646 -34.936 1.00 75.62 75 GLY A N 1
ATOM 572 C CA . GLY A 1 75 ? 16.683 2.673 -34.224 1.00 75.62 75 GLY A CA 1
ATOM 573 C C . GLY A 1 75 ? 17.180 4.090 -33.905 1.00 75.62 75 GLY A C 1
ATOM 574 O O . GLY A 1 75 ? 18.313 4.242 -33.456 1.00 75.62 75 GLY A O 1
ATOM 575 N N . LEU A 1 76 ? 16.357 5.119 -34.151 1.00 74.38 76 LEU A N 1
ATOM 576 C CA . LEU A 1 76 ? 16.559 6.469 -33.641 1.00 74.38 76 LEU A CA 1
ATOM 577 C C . LEU A 1 76 ? 15.815 6.589 -32.310 1.00 74.38 76 LEU A C 1
ATOM 579 O O . LEU A 1 76 ? 14.591 6.516 -32.258 1.00 74.38 76 LEU A O 1
ATOM 583 N N . ASP A 1 77 ? 16.568 6.755 -31.226 1.00 67.62 77 ASP A N 1
ATOM 584 C CA . ASP A 1 77 ? 16.068 6.701 -29.845 1.00 67.62 77 ASP A CA 1
ATOM 585 C C . ASP A 1 77 ? 15.287 7.967 -29.412 1.00 67.62 77 ASP A C 1
ATOM 587 O O . ASP A 1 77 ? 15.356 8.379 -28.256 1.00 67.62 77 ASP A O 1
ATOM 591 N N . ALA A 1 78 ? 14.559 8.632 -30.319 1.00 64.56 78 ALA A N 1
ATOM 592 C CA . ALA A 1 78 ? 13.828 9.868 -30.009 1.00 64.56 78 ALA A CA 1
ATOM 593 C C . ALA A 1 78 ? 12.567 9.628 -29.150 1.00 64.56 78 ALA A C 1
ATOM 595 O O . ALA A 1 78 ? 12.188 10.495 -28.360 1.00 64.56 78 ALA A O 1
ATOM 596 N N . ASP A 1 79 ? 11.972 8.434 -29.251 1.00 63.44 79 ASP A N 1
ATOM 597 C CA . ASP A 1 79 ? 10.690 8.086 -28.616 1.00 63.44 79 ASP A CA 1
ATOM 598 C C . ASP A 1 79 ? 10.838 7.216 -27.354 1.00 63.44 79 ASP A C 1
ATOM 600 O O . ASP A 1 79 ? 9.848 6.904 -26.681 1.00 63.44 79 ASP A O 1
ATOM 604 N N . LEU A 1 80 ? 12.061 6.769 -27.051 1.00 64.06 80 LEU A N 1
ATOM 605 C CA . LEU A 1 80 ? 12.336 5.773 -26.020 1.00 64.06 80 LEU A CA 1
ATOM 606 C C . LEU A 1 80 ? 13.247 6.354 -24.942 1.00 64.06 80 LEU A C 1
ATOM 608 O O . LEU A 1 80 ? 14.333 6.849 -25.221 1.00 64.06 80 LEU A O 1
ATOM 612 N N . ILE A 1 81 ? 12.841 6.207 -23.685 1.00 67.38 81 ILE A N 1
ATOM 613 C CA . ILE A 1 81 ? 13.751 6.330 -22.544 1.00 67.38 81 ILE A CA 1
ATOM 614 C C . ILE A 1 81 ? 14.152 4.908 -22.138 1.00 67.38 81 ILE A C 1
ATOM 616 O O . ILE A 1 81 ? 13.293 4.083 -21.828 1.00 67.38 81 ILE A O 1
ATOM 620 N N . ASP A 1 82 ? 15.442 4.582 -22.247 1.00 69.81 82 ASP A N 1
ATOM 621 C CA . ASP A 1 82 ? 15.998 3.240 -21.995 1.00 69.81 82 ASP A CA 1
ATOM 622 C C . ASP A 1 82 ? 15.280 2.096 -22.749 1.00 69.81 82 ASP A C 1
ATOM 624 O O . ASP A 1 82 ? 15.085 0.993 -22.232 1.00 69.81 82 ASP A O 1
ATOM 628 N N . GLY A 1 83 ? 14.849 2.354 -23.988 1.00 70.62 83 GLY A N 1
ATOM 629 C CA . GLY A 1 83 ? 14.166 1.358 -24.821 1.00 70.62 83 GLY A CA 1
ATOM 630 C C . GLY A 1 83 ? 12.690 1.122 -24.468 1.00 70.62 83 GLY A C 1
ATOM 631 O O . GLY A 1 83 ? 12.117 0.122 -24.905 1.00 70.62 83 GLY A O 1
ATOM 632 N N . LYS A 1 84 ? 12.071 2.003 -23.669 1.00 71.62 84 LYS A N 1
ATOM 633 C CA . LYS A 1 84 ? 10.663 1.918 -23.246 1.00 71.62 84 LYS A CA 1
ATOM 634 C C . LYS A 1 84 ? 9.839 3.095 -23.759 1.00 71.62 84 LYS A C 1
ATOM 636 O O . LYS A 1 84 ? 10.282 4.242 -23.706 1.00 71.62 84 LYS A O 1
ATOM 641 N N . HIS A 1 85 ? 8.628 2.806 -24.228 1.00 71.94 85 HIS A N 1
ATOM 642 C CA . HIS A 1 85 ? 7.670 3.807 -24.694 1.00 71.94 85 HIS A CA 1
ATOM 643 C C . HIS A 1 85 ? 6.966 4.470 -23.500 1.00 71.94 85 HIS A C 1
ATOM 645 O O . HIS A 1 85 ? 6.790 3.841 -22.460 1.00 71.94 85 HIS A O 1
ATOM 651 N N . ALA A 1 86 ? 6.473 5.707 -23.643 1.00 70.94 86 ALA A N 1
ATOM 652 C CA . ALA A 1 86 ? 5.745 6.414 -22.574 1.00 70.94 86 ALA A CA 1
ATOM 653 C C . ALA A 1 86 ? 4.586 5.583 -21.975 1.00 70.94 86 ALA A C 1
ATOM 655 O O . ALA A 1 86 ? 4.340 5.614 -20.771 1.00 70.94 86 ALA A O 1
ATOM 656 N N . ALA A 1 87 ? 3.912 4.789 -22.814 1.00 69.88 87 ALA A N 1
ATOM 657 C CA . ALA A 1 87 ? 2.834 3.882 -22.411 1.00 69.88 87 ALA A CA 1
ATOM 658 C C . ALA A 1 87 ? 3.294 2.744 -21.475 1.00 69.88 87 ALA A C 1
ATOM 660 O O . ALA A 1 87 ? 2.499 2.278 -20.658 1.00 69.88 87 ALA A O 1
ATOM 661 N N . ASP A 1 88 ? 4.567 2.342 -21.538 1.00 67.75 88 ASP A N 1
ATOM 662 C CA . ASP A 1 88 ? 5.144 1.328 -20.646 1.00 67.75 88 ASP A CA 1
ATOM 663 C C . ASP A 1 88 ? 5.253 1.835 -19.200 1.00 67.75 88 ASP A C 1
ATOM 665 O O . ASP A 1 88 ? 5.296 1.039 -18.265 1.00 67.75 88 ASP A O 1
ATOM 669 N N . PHE A 1 89 ? 5.244 3.156 -18.996 1.00 71.19 89 PHE A N 1
ATOM 670 C CA . PHE A 1 89 ? 5.291 3.781 -17.672 1.00 71.19 89 PHE A CA 1
ATOM 671 C C . PHE A 1 89 ? 3.905 4.005 -17.053 1.00 71.19 89 PHE A C 1
ATOM 673 O O . PHE A 1 89 ? 3.811 4.347 -15.875 1.00 71.19 89 PHE A O 1
ATOM 680 N N . VAL A 1 90 ? 2.821 3.815 -17.815 1.00 66.25 90 VAL A N 1
ATOM 681 C CA . VAL A 1 90 ? 1.449 4.106 -17.357 1.00 66.25 90 VAL A CA 1
ATOM 682 C C . VAL A 1 90 ? 0.852 2.948 -16.546 1.00 66.25 90 VAL A C 1
ATOM 684 O O . VAL A 1 90 ? 0.014 3.182 -15.677 1.00 66.25 90 VAL A O 1
ATOM 687 N N . ASN A 1 91 ? 1.309 1.708 -16.756 1.00 66.38 91 ASN A N 1
ATOM 688 C CA . ASN A 1 91 ? 0.774 0.529 -16.072 1.00 66.38 91 ASN A CA 1
ATOM 689 C C . ASN A 1 91 ? 1.788 -0.061 -15.085 1.00 66.38 91 ASN A C 1
ATOM 691 O O . ASN A 1 91 ? 2.749 -0.719 -15.480 1.00 66.38 91 ASN A O 1
ATOM 695 N N . ALA A 1 92 ? 1.540 0.103 -13.785 1.00 71.94 92 ALA A N 1
ATOM 696 C CA . ALA A 1 92 ? 2.270 -0.639 -12.762 1.00 71.94 92 ALA A CA 1
ATOM 697 C C . ALA A 1 92 ? 1.805 -2.106 -12.775 1.00 71.94 92 ALA A C 1
ATOM 699 O O . ALA A 1 92 ? 0.771 -2.447 -12.204 1.00 71.94 92 ALA A O 1
ATOM 700 N N . ILE A 1 93 ? 2.553 -2.980 -13.449 1.00 78.50 93 ILE A N 1
ATOM 701 C CA . ILE A 1 93 ? 2.335 -4.430 -13.401 1.00 78.50 93 ILE A CA 1
ATOM 702 C C . ILE A 1 93 ? 3.112 -4.988 -12.209 1.00 78.50 93 ILE A C 1
ATOM 704 O O . ILE A 1 93 ? 4.310 -4.754 -12.067 1.00 78.50 93 ILE A O 1
ATOM 708 N N . ALA A 1 94 ? 2.426 -5.721 -11.335 1.00 79.12 94 ALA A N 1
ATOM 709 C CA . ALA A 1 94 ? 3.048 -6.308 -10.158 1.00 79.12 94 ALA A CA 1
ATOM 710 C C . ALA A 1 94 ? 3.969 -7.476 -10.541 1.00 79.12 94 ALA A C 1
ATOM 712 O O . ALA A 1 94 ? 3.560 -8.375 -11.278 1.00 79.12 94 ALA A O 1
ATOM 713 N N . ILE A 1 95 ? 5.190 -7.500 -10.002 1.00 75.06 95 ILE A N 1
ATOM 714 C CA . ILE A 1 95 ? 6.148 -8.584 -10.255 1.00 75.06 95 ILE A CA 1
ATOM 715 C C . ILE A 1 95 ? 5.950 -9.716 -9.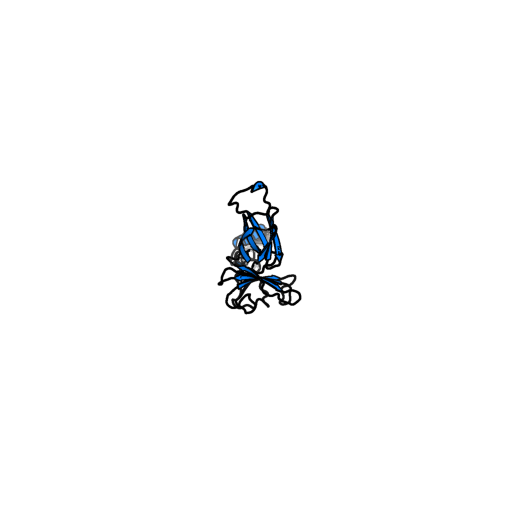238 1.00 75.06 95 ILE A C 1
ATOM 717 O O . ILE A 1 95 ? 6.143 -9.510 -8.040 1.00 75.06 95 ILE A O 1
ATOM 721 N N . GLY A 1 96 ? 5.636 -10.914 -9.749 1.00 68.81 96 GLY A N 1
ATOM 722 C CA . GLY A 1 96 ? 5.738 -12.211 -9.062 1.00 68.81 96 GLY A CA 1
ATOM 723 C C . GLY A 1 96 ? 4.805 -12.406 -7.861 1.00 68.81 96 GLY A C 1
ATOM 724 O O . GLY A 1 96 ? 4.954 -11.728 -6.857 1.00 68.81 96 GLY A O 1
ATOM 725 N N . SER A 1 97 ? 3.922 -13.411 -7.912 1.00 75.12 97 SER A N 1
ATOM 726 C CA . SER A 1 97 ? 2.852 -13.651 -6.923 1.00 75.12 97 SER A CA 1
ATOM 727 C C . SER A 1 97 ? 3.309 -14.135 -5.531 1.00 75.12 97 SER A C 1
ATOM 729 O O . SER A 1 97 ? 2.499 -14.183 -4.609 1.00 75.12 97 SER A O 1
ATOM 731 N N . ASN A 1 98 ? 4.584 -14.517 -5.373 1.00 83.62 98 ASN A N 1
ATOM 732 C CA . ASN A 1 98 ? 5.141 -15.114 -4.145 1.00 83.62 98 ASN A CA 1
ATOM 733 C C . ASN A 1 98 ? 6.386 -14.360 -3.628 1.00 83.62 98 ASN A C 1
ATOM 735 O O . ASN A 1 98 ? 7.121 -14.879 -2.789 1.00 83.62 98 ASN A O 1
ATOM 739 N N . SER A 1 99 ? 6.663 -13.165 -4.158 1.00 92.94 99 SER A N 1
ATOM 740 C CA . SER A 1 99 ? 7.845 -12.367 -3.806 1.00 92.94 99 SER A CA 1
ATOM 741 C C . SER A 1 99 ? 7.859 -12.028 -2.312 1.00 92.94 99 SER A C 1
ATOM 743 O O . SER A 1 99 ? 6.838 -11.601 -1.773 1.00 92.94 99 SER A O 1
ATOM 745 N N . ASP A 1 100 ? 8.993 -12.183 -1.626 1.00 96.25 100 ASP A N 1
ATOM 746 C CA . ASP A 1 100 ? 9.081 -11.861 -0.198 1.00 96.25 100 ASP A CA 1
ATOM 747 C C . ASP A 1 100 ? 9.112 -10.333 0.021 1.00 96.25 100 ASP A C 1
ATOM 749 O O . ASP A 1 100 ? 10.090 -9.668 -0.342 1.00 96.25 100 ASP A O 1
ATOM 753 N N . PRO A 1 101 ? 8.086 -9.738 0.661 1.00 96.88 101 PRO A N 1
ATOM 754 C CA . PRO A 1 101 ? 8.063 -8.304 0.913 1.00 96.88 101 PRO A CA 1
ATOM 755 C C . PRO A 1 101 ? 9.154 -7.851 1.892 1.00 96.88 101 PRO A C 1
ATOM 757 O O . PRO A 1 101 ? 9.456 -6.659 1.937 1.00 96.88 101 PRO A O 1
ATOM 760 N N . ASN A 1 102 ? 9.773 -8.750 2.669 1.00 97.50 102 ASN A N 1
ATOM 761 C CA . ASN A 1 102 ? 10.890 -8.374 3.533 1.00 97.50 102 ASN A CA 1
ATOM 762 C C . ASN A 1 102 ? 12.166 -8.074 2.746 1.00 97.50 102 ASN A C 1
ATOM 764 O O . ASN A 1 102 ? 12.973 -7.282 3.224 1.00 97.50 102 ASN A O 1
ATOM 768 N N . THR A 1 103 ? 12.356 -8.669 1.571 1.00 96.50 103 THR A N 1
ATOM 769 C CA . THR A 1 103 ? 13.611 -8.589 0.804 1.00 96.50 103 THR A CA 1
ATOM 770 C C . THR A 1 103 ? 13.449 -7.957 -0.576 1.00 96.50 103 THR A C 1
ATOM 772 O O . THR A 1 103 ? 14.450 -7.679 -1.233 1.00 96.50 103 THR A O 1
ATOM 775 N N . THR A 1 104 ? 12.216 -7.663 -0.998 1.00 94.88 104 THR A N 1
ATOM 776 C CA . THR A 1 104 ? 11.949 -6.982 -2.269 1.00 94.88 104 THR A CA 1
ATOM 777 C C . THR A 1 104 ? 12.679 -5.639 -2.382 1.00 94.88 104 THR A C 1
ATOM 779 O O . THR A 1 104 ? 12.688 -4.842 -1.442 1.00 94.88 104 THR A O 1
ATOM 782 N N . LEU A 1 105 ? 13.267 -5.382 -3.553 1.00 94.56 105 LEU A N 1
ATOM 783 C CA . LEU A 1 105 ? 13.794 -4.074 -3.970 1.00 94.56 105 LEU A CA 1
ATOM 784 C C . LEU A 1 105 ? 12.885 -3.393 -5.004 1.00 94.56 105 LEU A C 1
ATOM 786 O O . LEU A 1 105 ? 13.168 -2.278 -5.460 1.00 94.56 105 LEU A O 1
ATOM 790 N N . GLU A 1 106 ? 11.784 -4.055 -5.354 1.00 91.88 106 GLU A N 1
ATOM 791 C CA . GLU A 1 106 ? 10.787 -3.542 -6.275 1.00 91.88 106 GLU A CA 1
ATOM 792 C C . GLU A 1 106 ? 9.857 -2.568 -5.565 1.00 91.88 106 GLU A C 1
ATOM 794 O O . GLU A 1 106 ? 9.433 -2.780 -4.424 1.00 91.88 106 GLU A O 1
ATOM 799 N N . SER A 1 107 ? 9.505 -1.492 -6.264 1.00 91.62 107 SER A N 1
ATOM 800 C CA . SER A 1 107 ? 8.550 -0.507 -5.756 1.00 91.62 107 SER A CA 1
ATOM 801 C C . SER A 1 107 ? 7.131 -1.069 -5.673 1.00 91.62 107 SER A C 1
ATOM 803 O O . SER A 1 107 ? 6.318 -0.532 -4.924 1.00 91.62 107 SER A O 1
ATOM 805 N N . TYR A 1 108 ? 6.834 -2.144 -6.409 1.00 93.00 108 TYR A N 1
ATOM 806 C CA . TYR A 1 108 ? 5.512 -2.752 -6.472 1.00 93.00 108 TYR A CA 1
ATOM 807 C C . TYR A 1 108 ? 5.583 -4.263 -6.733 1.00 93.00 108 TYR A C 1
ATOM 809 O O . TYR A 1 108 ? 6.180 -4.706 -7.713 1.00 93.00 108 TYR A O 1
ATOM 817 N N . ILE A 1 109 ? 4.948 -5.054 -5.866 1.00 95.56 109 ILE A N 1
ATOM 818 C CA . ILE A 1 109 ? 4.799 -6.512 -6.005 1.00 95.56 109 ILE A CA 1
ATOM 819 C C . ILE A 1 109 ? 3.361 -6.935 -5.682 1.00 95.56 109 ILE A C 1
ATOM 821 O O . ILE A 1 109 ? 2.610 -6.189 -5.052 1.00 95.56 109 ILE A O 1
ATOM 825 N N . LEU A 1 110 ? 2.984 -8.151 -6.072 1.00 95.81 110 LEU A N 1
ATOM 826 C CA . LEU A 1 110 ? 1.742 -8.808 -5.659 1.00 95.81 110 LEU A CA 1
ATOM 827 C C . LEU A 1 110 ? 2.151 -10.069 -4.910 1.00 95.81 110 LEU A C 1
ATOM 829 O O . LEU A 1 110 ? 2.797 -10.908 -5.508 1.00 95.81 110 LEU A O 1
ATOM 833 N N . SER A 1 111 ? 1.837 -10.226 -3.628 1.00 95.56 111 SER A N 1
ATOM 834 C CA . SER A 1 111 ? 2.380 -11.354 -2.862 1.00 95.56 111 SER A CA 1
ATOM 835 C C . SER A 1 111 ? 1.426 -11.918 -1.821 1.00 95.56 111 SER A C 1
ATOM 837 O O . SER A 1 111 ? 0.808 -11.162 -1.071 1.00 95.56 111 SER A O 1
ATOM 839 N N . ASN A 1 112 ? 1.358 -13.246 -1.726 1.00 95.88 112 ASN A N 1
ATOM 840 C CA . ASN A 1 112 ? 0.766 -13.982 -0.601 1.00 95.88 112 ASN A CA 1
ATOM 841 C C . ASN A 1 112 ? 1.830 -14.611 0.327 1.00 95.88 112 ASN A C 1
ATOM 843 O O . ASN A 1 112 ? 1.539 -15.554 1.062 1.00 95.88 112 ASN A O 1
ATOM 847 N N . HIS A 1 113 ? 3.075 -14.124 0.282 1.00 97.00 113 HIS A N 1
ATOM 848 C CA . HIS A 1 113 ? 4.159 -14.621 1.128 1.00 97.00 113 HIS A CA 1
ATOM 849 C C . HIS A 1 113 ? 3.802 -14.542 2.625 1.00 97.00 113 HIS A C 1
ATOM 851 O O . HIS A 1 113 ? 3.027 -13.689 3.051 1.00 97.00 113 HIS A O 1
ATOM 857 N N . ALA A 1 114 ? 4.424 -15.381 3.460 1.00 96.69 114 ALA A N 1
ATOM 858 C CA . ALA A 1 114 ? 4.189 -15.397 4.911 1.00 96.69 114 ALA A CA 1
ATOM 859 C C . ALA A 1 114 ? 4.498 -14.056 5.610 1.00 96.69 114 ALA A C 1
ATOM 861 O O . ALA A 1 114 ? 3.973 -13.788 6.685 1.00 96.69 114 ALA A O 1
ATOM 862 N N . ASN A 1 115 ? 5.323 -13.211 4.982 1.00 97.44 115 ASN A N 1
ATOM 863 C CA . ASN A 1 115 ? 5.639 -11.862 5.460 1.00 97.44 115 ASN A CA 1
ATOM 864 C C . ASN A 1 115 ? 4.662 -10.779 4.962 1.00 97.44 115 ASN A C 1
ATOM 866 O O . ASN A 1 115 ? 4.864 -9.604 5.271 1.00 97.44 115 ASN A O 1
ATOM 870 N N . SER A 1 116 ? 3.642 -11.126 4.175 1.00 96.25 116 SER A N 1
ATOM 871 C CA . SER A 1 116 ? 2.509 -10.246 3.853 1.00 96.25 116 SER A CA 1
ATOM 872 C C . SER A 1 116 ? 1.555 -10.139 5.062 1.00 96.25 116 SER A C 1
ATOM 874 O O . SER A 1 116 ? 1.723 -10.885 6.026 1.00 96.25 116 SER A O 1
ATOM 876 N N . PRO A 1 117 ? 0.538 -9.250 5.057 1.00 96.81 117 PRO A N 1
ATOM 877 C CA . PRO A 1 117 ? -0.411 -9.151 6.175 1.00 96.81 117 PRO A CA 1
ATOM 878 C C . PRO A 1 117 ? -1.117 -10.472 6.523 1.00 96.81 117 PRO A C 1
ATOM 880 O O . PRO A 1 117 ? -1.472 -10.711 7.674 1.00 96.81 117 PRO A O 1
ATOM 883 N N . SER A 1 118 ? -1.329 -11.329 5.524 1.00 94.50 118 SER A N 1
ATOM 884 C CA . SER A 1 118 ? -1.805 -12.705 5.669 1.00 94.50 118 SER A CA 1
ATOM 885 C C . SER A 1 118 ? -1.375 -13.514 4.448 1.00 94.50 118 SER A C 1
ATOM 887 O O . SER A 1 118 ? -1.427 -12.999 3.332 1.00 94.50 118 SER A O 1
ATOM 889 N N . SER A 1 119 ? -1.007 -14.781 4.642 1.00 94.81 119 SER A N 1
ATOM 890 C CA . SER A 1 119 ? -0.665 -15.705 3.552 1.00 94.81 119 SER A CA 1
ATOM 891 C C . SER A 1 119 ? -1.879 -16.337 2.862 1.00 94.81 119 SER A C 1
ATOM 893 O 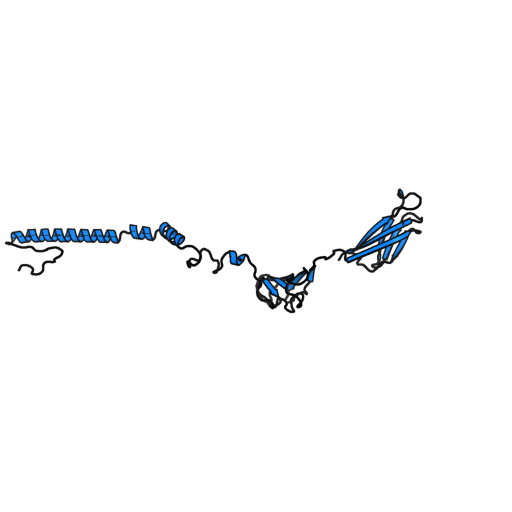O . SER A 1 119 ? -1.732 -17.003 1.839 1.00 94.81 119 SER A O 1
ATOM 895 N N . SER A 1 120 ? -3.091 -16.139 3.391 1.00 94.94 120 SER A N 1
ATOM 896 C CA . SER A 1 120 ? -4.324 -16.684 2.802 1.00 94.94 120 SER A CA 1
ATOM 897 C C . SER A 1 120 ? -4.795 -15.917 1.565 1.00 94.94 120 SER A C 1
ATOM 899 O O . SER A 1 120 ? -5.634 -16.415 0.819 1.00 94.94 120 SER A O 1
ATOM 901 N N . TYR A 1 121 ? -4.266 -14.713 1.347 1.00 94.62 121 TYR A N 1
ATOM 902 C CA . TYR A 1 121 ? -4.698 -13.795 0.300 1.00 94.62 121 TYR A CA 1
ATOM 903 C C . TYR A 1 121 ? -3.493 -13.136 -0.357 1.00 94.62 121 TYR A C 1
ATOM 905 O O . TYR A 1 121 ? -2.421 -13.044 0.243 1.00 94.62 121 TYR A O 1
ATOM 913 N N . TYR A 1 122 ? -3.672 -12.654 -1.582 1.00 96.00 122 TYR A N 1
ATOM 914 C CA . TYR A 1 122 ? -2.654 -11.862 -2.255 1.00 96.00 122 TYR A CA 1
ATOM 915 C C . TYR A 1 122 ? -2.809 -10.384 -1.908 1.00 96.00 122 TYR A C 1
ATOM 917 O O . TYR A 1 122 ? -3.918 -9.866 -1.738 1.00 96.00 122 TYR A O 1
ATOM 925 N N . TRP A 1 123 ? -1.671 -9.705 -1.839 1.00 96.75 123 TRP A N 1
ATOM 926 C CA . TRP A 1 123 ? -1.588 -8.298 -1.480 1.00 96.75 123 TRP A CA 1
ATOM 927 C C . TRP A 1 123 ? -0.779 -7.546 -2.516 1.00 96.75 123 TRP A C 1
ATOM 929 O O . TRP A 1 123 ? 0.352 -7.926 -2.818 1.00 96.75 123 TRP A O 1
ATOM 939 N N . HIS A 1 124 ? -1.338 -6.459 -3.023 1.00 96.38 124 HIS A N 1
ATOM 940 C CA . HIS A 1 124 ? -0.577 -5.449 -3.734 1.00 96.38 124 HIS A CA 1
ATOM 941 C C . HIS A 1 124 ? 0.268 -4.691 -2.714 1.00 96.38 124 HIS A C 1
ATOM 943 O O . HIS A 1 124 ? -0.275 -3.998 -1.858 1.00 96.38 124 HIS A O 1
ATOM 949 N N . ILE A 1 125 ? 1.589 -4.846 -2.774 1.00 97.12 125 ILE A N 1
ATOM 950 C CA . ILE A 1 125 ? 2.518 -4.239 -1.820 1.00 97.12 125 ILE A CA 1
ATOM 951 C C . ILE A 1 125 ? 3.352 -3.193 -2.545 1.00 97.12 125 ILE A C 1
ATOM 953 O O . ILE A 1 125 ? 4.171 -3.516 -3.408 1.00 97.12 125 ILE A O 1
ATOM 957 N N . GLN A 1 126 ? 3.155 -1.936 -2.165 1.00 96.44 126 GLN A N 1
ATOM 958 C CA . GLN A 1 126 ? 3.987 -0.817 -2.588 1.00 96.44 126 GLN A CA 1
ATOM 959 C C . GLN A 1 126 ? 5.107 -0.601 -1.573 1.00 96.44 126 GLN A C 1
ATOM 961 O O . GLN A 1 126 ? 4.845 -0.557 -0.371 1.00 96.44 126 GLN A O 1
ATOM 966 N N . THR A 1 127 ? 6.343 -0.448 -2.050 1.00 96.75 127 THR A N 1
ATOM 967 C CA . THR A 1 127 ? 7.531 -0.248 -1.210 1.00 96.75 127 THR A CA 1
ATOM 968 C C . THR A 1 127 ? 8.176 1.103 -1.499 1.00 96.75 127 THR A C 1
ATOM 970 O O . THR A 1 127 ? 8.585 1.390 -2.624 1.00 96.75 127 THR A O 1
ATOM 973 N N . LEU A 1 128 ? 8.310 1.918 -0.455 1.00 97.00 128 LEU A N 1
ATOM 974 C CA . LEU A 1 128 ? 8.865 3.268 -0.510 1.00 97.00 128 LEU A CA 1
ATOM 975 C C . LEU A 1 128 ? 10.157 3.304 0.310 1.00 97.00 128 LEU A C 1
ATOM 977 O O . LEU A 1 128 ? 10.113 3.291 1.541 1.00 97.00 128 LEU A O 1
ATOM 981 N N . PHE A 1 129 ? 11.303 3.306 -0.371 1.00 97.44 129 PHE A N 1
ATOM 982 C CA . PHE A 1 129 ? 12.628 3.352 0.254 1.00 97.44 129 PHE A CA 1
ATOM 983 C C . PHE A 1 129 ? 13.052 4.778 0.609 1.00 97.44 129 PHE A C 1
ATOM 985 O O . PHE A 1 129 ? 12.734 5.730 -0.100 1.00 97.44 129 PHE A O 1
ATOM 992 N N . TYR A 1 130 ? 13.848 4.908 1.668 1.00 95.38 130 TYR A N 1
ATOM 993 C CA . TYR A 1 130 ? 14.570 6.130 2.005 1.00 95.38 130 TYR A CA 1
ATOM 994 C C . TYR A 1 130 ? 16.058 6.000 1.644 1.00 95.38 130 TYR A C 1
ATOM 996 O O . TYR A 1 130 ? 16.700 5.027 2.039 1.00 95.38 130 TYR A O 1
ATOM 1004 N N . SER A 1 131 ? 16.618 7.016 0.973 1.00 94.88 131 SER A N 1
ATOM 1005 C CA . SER A 1 131 ? 18.038 7.178 0.592 1.00 94.88 131 SER A CA 1
ATOM 1006 C C . SER A 1 131 ? 18.609 6.143 -0.387 1.00 94.88 131 SER A C 1
ATOM 1008 O O . SER A 1 131 ? 19.241 6.512 -1.373 1.00 94.88 131 SER A O 1
ATOM 1010 N N . THR A 1 132 ? 18.423 4.850 -0.135 1.00 94.25 132 THR A N 1
ATOM 1011 C CA . THR A 1 132 ? 19.030 3.761 -0.909 1.00 94.25 132 THR A CA 1
ATOM 1012 C C . THR A 1 132 ? 18.034 2.615 -1.066 1.00 94.25 132 THR A C 1
ATOM 1014 O O . THR A 1 132 ? 17.238 2.346 -0.168 1.00 94.25 132 THR A O 1
ATOM 1017 N N . LYS A 1 133 ? 18.076 1.923 -2.211 1.00 94.69 133 LYS A N 1
ATOM 1018 C CA . LYS A 1 133 ? 17.289 0.709 -2.468 1.00 94.69 133 LYS A CA 1
ATOM 1019 C C . LYS A 1 133 ? 18.103 -0.536 -2.098 1.00 94.69 133 LYS A C 1
ATOM 1021 O O . LYS A 1 133 ? 18.716 -1.150 -2.965 1.00 94.69 133 LYS A O 1
ATOM 1026 N N . ALA A 1 134 ? 18.129 -0.898 -0.817 1.00 95.31 134 ALA A N 1
ATOM 1027 C CA . ALA A 1 134 ? 18.754 -2.135 -0.343 1.00 95.31 134 ALA A CA 1
ATOM 1028 C C . ALA A 1 134 ? 17.883 -2.854 0.698 1.00 95.31 134 ALA A C 1
ATOM 1030 O O . ALA A 1 134 ? 17.042 -2.248 1.361 1.00 95.31 134 ALA A O 1
ATOM 1031 N N . VAL A 1 135 ? 18.108 -4.159 0.882 1.00 95.62 135 VAL A N 1
ATOM 1032 C CA . VAL A 1 135 ? 17.302 -5.021 1.771 1.00 95.62 135 VAL A CA 1
ATOM 1033 C C . VAL A 1 135 ? 17.312 -4.531 3.225 1.00 95.62 135 VAL A C 1
ATOM 1035 O O . VAL A 1 135 ? 16.335 -4.694 3.952 1.00 95.62 135 VAL A O 1
ATOM 1038 N N . ASN A 1 136 ? 18.376 -3.867 3.658 1.00 94.75 136 ASN A N 1
ATOM 1039 C CA . ASN A 1 136 ? 18.520 -3.287 4.993 1.00 94.75 136 ASN A CA 1
ATOM 1040 C C . ASN A 1 136 ? 18.231 -1.773 5.045 1.00 94.75 136 ASN A C 1
ATOM 1042 O O . ASN A 1 136 ? 18.431 -1.153 6.085 1.00 94.75 136 ASN A O 1
ATOM 1046 N N . SER A 1 137 ? 17.759 -1.158 3.959 1.00 96.19 137 SER A N 1
ATOM 1047 C CA . SER A 1 137 ? 17.425 0.268 3.940 1.00 96.19 137 SER A CA 1
ATOM 1048 C C . SER A 1 137 ? 16.055 0.539 4.549 1.00 96.19 137 SER A C 1
ATOM 1050 O O . SER A 1 137 ? 15.109 -0.228 4.359 1.00 96.19 137 SER A O 1
ATOM 1052 N N . ASN A 1 138 ? 15.935 1.668 5.245 1.00 98.00 138 ASN A N 1
ATOM 1053 C CA . ASN A 1 138 ? 14.662 2.118 5.797 1.00 98.00 138 ASN A CA 1
ATOM 1054 C C . ASN A 1 138 ? 13.608 2.225 4.687 1.00 98.00 138 ASN A C 1
ATOM 1056 O O . ASN A 1 138 ? 13.876 2.777 3.616 1.00 98.00 138 ASN A O 1
ATOM 1060 N N . ARG A 1 139 ? 12.412 1.697 4.945 1.00 98.00 139 ARG A N 1
ATOM 1061 C CA . ARG A 1 139 ? 11.307 1.700 3.982 1.00 98.00 139 ARG A CA 1
ATOM 1062 C C . ARG A 1 139 ? 9.955 1.625 4.664 1.00 98.00 139 ARG A C 1
ATOM 1064 O O . ARG A 1 139 ? 9.832 1.113 5.775 1.00 98.00 139 ARG A O 1
ATOM 1071 N N . VAL A 1 140 ? 8.935 2.092 3.965 1.00 98.44 140 VAL A N 1
ATOM 1072 C CA . VAL A 1 140 ? 7.531 1.876 4.318 1.00 98.44 140 VAL A CA 1
ATOM 1073 C C . VAL A 1 140 ? 6.910 0.958 3.281 1.00 98.44 140 VAL A C 1
ATOM 1075 O O . VAL A 1 140 ? 7.254 1.025 2.099 1.00 98.44 140 VAL A O 1
ATOM 1078 N N . GLN A 1 141 ? 6.006 0.098 3.737 1.00 98.50 141 GLN A N 1
ATOM 1079 C CA . GLN A 1 141 ? 5.178 -0.710 2.861 1.00 98.50 141 GLN A CA 1
ATOM 1080 C C . GLN A 1 141 ? 3.705 -0.480 3.137 1.00 98.50 141 GLN A C 1
ATOM 1082 O O . GLN A 1 141 ? 3.279 -0.474 4.293 1.00 98.50 141 GLN A O 1
ATOM 1087 N N . ILE A 1 142 ? 2.949 -0.334 2.055 1.00 98.38 142 ILE A N 1
ATOM 1088 C CA . ILE A 1 142 ? 1.491 -0.273 2.060 1.00 98.38 142 ILE A CA 1
ATOM 1089 C C . ILE A 1 142 ? 1.003 -1.507 1.313 1.00 98.38 142 ILE A C 1
ATOM 1091 O O . ILE A 1 142 ? 1.434 -1.753 0.188 1.00 98.38 142 ILE A O 1
ATOM 1095 N N . ALA A 1 143 ? 0.142 -2.286 1.957 1.00 97.62 143 ALA A N 1
ATOM 1096 C CA . ALA A 1 143 ? -0.468 -3.471 1.381 1.00 97.62 143 ALA A CA 1
ATOM 1097 C C . ALA A 1 143 ? -1.964 -3.234 1.182 1.00 97.62 143 ALA A C 1
ATOM 1099 O O . ALA A 1 143 ? -2.674 -2.945 2.146 1.00 97.62 143 ALA A O 1
ATOM 1100 N N . THR A 1 144 ? -2.442 -3.391 -0.047 1.00 96.25 144 THR A N 1
ATOM 1101 C CA . THR A 1 144 ? -3.868 -3.389 -0.388 1.00 96.25 144 THR A CA 1
ATOM 1102 C C . THR A 1 144 ? -4.297 -4.782 -0.833 1.00 96.25 144 THR A C 1
ATOM 1104 O O . THR A 1 144 ? -3.557 -5.499 -1.512 1.00 96.25 144 THR A O 1
ATOM 1107 N N . SER A 1 145 ? -5.474 -5.208 -0.388 1.00 95.88 145 SER A N 1
ATOM 1108 C CA . SER A 1 145 ? -6.037 -6.521 -0.715 1.00 95.88 145 SER A CA 1
ATOM 1109 C C . SER A 1 145 ? -6.242 -6.691 -2.223 1.00 95.88 145 SER A C 1
ATOM 1111 O O . SER A 1 145 ? -6.804 -5.806 -2.864 1.00 95.88 145 SER A O 1
ATOM 1113 N N . TYR A 1 146 ? -5.844 -7.840 -2.776 1.00 94.94 146 TYR A N 1
ATOM 1114 C CA . TYR A 1 146 ? -6.176 -8.222 -4.156 1.00 94.94 146 TYR A CA 1
ATOM 1115 C C . TYR A 1 146 ? -7.477 -9.029 -4.234 1.00 94.94 146 TYR A C 1
ATOM 1117 O O . TYR A 1 146 ? -8.359 -8.715 -5.025 1.00 94.94 146 TYR A O 1
ATOM 1125 N N . ASN A 1 147 ? -7.591 -10.081 -3.416 1.00 92.19 147 ASN A N 1
ATOM 1126 C CA . ASN A 1 147 ? -8.682 -11.061 -3.483 1.00 92.19 147 ASN A CA 1
ATOM 1127 C C . ASN A 1 147 ? -9.265 -11.441 -2.110 1.00 92.19 147 ASN A C 1
ATOM 1129 O O . ASN A 1 147 ? -9.868 -12.505 -1.969 1.00 92.19 147 ASN A O 1
ATOM 1133 N N . SER A 1 148 ? -9.059 -10.597 -1.100 1.00 89.06 148 SER A N 1
ATOM 1134 C CA . SER A 1 148 ? -9.792 -10.631 0.170 1.00 89.06 148 SER A CA 1
ATOM 1135 C C . SER A 1 148 ? -10.831 -9.510 0.214 1.00 89.06 148 SER A C 1
ATOM 1137 O O . SER A 1 148 ? -10.978 -8.764 -0.754 1.00 89.06 148 SER A O 1
ATOM 1139 N N . ASP A 1 149 ? -11.531 -9.366 1.345 1.00 89.50 149 ASP A N 1
ATOM 1140 C CA . ASP A 1 149 ? -12.277 -8.139 1.641 1.00 89.50 149 ASP A CA 1
ATOM 1141 C C . ASP A 1 149 ? -11.382 -6.908 1.416 1.00 89.50 149 ASP A C 1
ATOM 1143 O O . ASP A 1 149 ? -10.166 -6.975 1.612 1.00 89.50 149 ASP A O 1
ATOM 1147 N N . ASN A 1 150 ? -11.980 -5.764 1.087 1.00 92.50 150 ASN A N 1
ATOM 1148 C CA . ASN A 1 150 ? -11.243 -4.517 0.897 1.00 92.50 150 ASN A CA 1
ATOM 1149 C C . ASN A 1 150 ? -10.534 -4.119 2.198 1.00 92.50 150 ASN A C 1
ATOM 1151 O O . ASN A 1 150 ? -11.176 -3.636 3.131 1.00 92.50 150 ASN A O 1
ATOM 1155 N N . ASN A 1 151 ? -9.220 -4.332 2.263 1.00 93.94 151 ASN A N 1
ATOM 1156 C CA . ASN A 1 151 ? -8.381 -4.002 3.409 1.00 93.94 151 ASN A CA 1
ATOM 1157 C C . ASN A 1 151 ? -7.125 -3.253 2.966 1.00 93.94 151 ASN A C 1
ATOM 1159 O O . ASN A 1 151 ? -6.541 -3.540 1.918 1.00 93.94 151 ASN A O 1
ATOM 1163 N N . MET A 1 152 ? -6.648 -2.368 3.839 1.00 96.38 152 MET A N 1
ATOM 1164 C CA . MET A 1 152 ? -5.349 -1.722 3.702 1.00 96.38 152 MET A CA 1
ATOM 1165 C C . MET A 1 152 ? -4.542 -1.861 4.991 1.00 96.38 152 MET A C 1
ATOM 1167 O O . MET A 1 152 ? -5.050 -1.621 6.088 1.00 96.38 152 MET A O 1
ATOM 1171 N N . TYR A 1 153 ? -3.272 -2.226 4.850 1.00 98.06 153 TYR A N 1
ATOM 1172 C CA . TYR A 1 153 ? -2.309 -2.353 5.938 1.00 98.06 153 TYR A CA 1
ATOM 1173 C C . TYR A 1 153 ? -1.072 -1.507 5.652 1.00 98.06 153 TYR A C 1
ATOM 1175 O O . TYR A 1 153 ? -0.712 -1.271 4.499 1.00 98.06 153 TYR A O 1
ATOM 1183 N N . ILE A 1 154 ? -0.387 -1.095 6.713 1.00 98.62 154 ILE A N 1
ATOM 1184 C CA . ILE A 1 154 ? 0.905 -0.421 6.639 1.00 98.62 154 ILE A CA 1
ATOM 1185 C C . ILE A 1 154 ? 1.893 -1.078 7.593 1.00 98.62 154 ILE A C 1
ATOM 1187 O O . ILE A 1 154 ? 1.532 -1.523 8.682 1.00 98.62 154 ILE A O 1
ATOM 1191 N N . ARG A 1 155 ? 3.161 -1.104 7.203 1.00 98.62 155 ARG A N 1
ATOM 1192 C CA . ARG A 1 155 ? 4.275 -1.386 8.108 1.00 98.62 155 ARG A CA 1
ATOM 1193 C C . ARG A 1 155 ? 5.497 -0.583 7.701 1.00 98.62 155 ARG A C 1
ATOM 1195 O O . ARG A 1 155 ? 5.553 -0.011 6.610 1.00 98.62 155 ARG A O 1
ATOM 1202 N N . ARG A 1 156 ? 6.510 -0.577 8.557 1.00 98.06 156 ARG A N 1
ATOM 1203 C CA . ARG A 1 156 ? 7.805 0.036 8.261 1.00 98.06 156 ARG A CA 1
ATOM 1204 C C . ARG A 1 156 ? 8.948 -0.908 8.585 1.00 98.06 156 ARG A C 1
ATOM 1206 O O . ARG A 1 156 ? 8.851 -1.699 9.516 1.00 98.06 156 ARG A O 1
ATOM 1213 N N . TYR A 1 157 ? 10.041 -0.754 7.857 1.00 98.44 157 TYR A N 1
ATOM 1214 C CA . TYR A 1 157 ? 11.352 -1.237 8.249 1.00 98.44 157 TYR A CA 1
ATOM 1215 C C . TYR A 1 157 ? 12.185 -0.033 8.676 1.00 98.44 157 TYR A C 1
ATOM 1217 O O . TYR A 1 157 ? 12.426 0.874 7.874 1.00 98.44 157 TYR A O 1
ATOM 1225 N N . PHE A 1 158 ? 12.589 0.003 9.939 1.00 97.69 158 PHE A N 1
ATOM 1226 C CA . PHE A 1 158 ? 13.395 1.082 10.498 1.00 97.69 158 PHE A CA 1
ATOM 1227 C C . PHE A 1 158 ? 14.356 0.526 11.541 1.00 97.69 158 PHE A C 1
ATOM 1229 O O . PHE A 1 158 ? 13.977 -0.334 12.332 1.00 97.69 158 PHE A O 1
ATOM 1236 N N . ASN A 1 159 ? 15.591 1.032 11.552 1.00 95.00 159 ASN A N 1
ATOM 1237 C CA . ASN A 1 159 ? 16.631 0.609 12.494 1.00 95.00 159 ASN A CA 1
ATOM 1238 C C . ASN A 1 159 ? 16.808 -0.923 12.538 1.00 95.00 159 ASN A C 1
ATOM 1240 O O . ASN A 1 159 ? 16.832 -1.539 13.600 1.00 95.00 159 ASN A O 1
ATOM 1244 N N . ASN A 1 160 ? 16.890 -1.531 11.352 1.00 94.62 160 ASN A N 1
ATOM 1245 C CA . ASN A 1 160 ? 17.035 -2.973 11.143 1.00 94.62 160 ASN A CA 1
ATOM 1246 C C . ASN A 1 160 ? 15.904 -3.861 11.692 1.00 94.62 160 ASN A C 1
ATOM 1248 O O . ASN A 1 160 ? 16.107 -5.054 11.904 1.00 94.62 160 ASN A O 1
ATOM 1252 N N . ALA A 1 161 ? 14.709 -3.307 11.894 1.00 96.81 161 ALA A N 1
ATOM 1253 C CA . ALA A 1 161 ? 13.554 -4.062 12.356 1.00 96.81 161 ALA A CA 1
ATOM 1254 C C . ALA A 1 161 ? 12.305 -3.734 11.535 1.00 96.81 161 ALA A C 1
ATOM 1256 O O . ALA A 1 161 ? 12.032 -2.572 11.221 1.00 96.81 161 ALA A O 1
ATOM 1257 N N . TRP A 1 162 ? 11.528 -4.769 11.220 1.00 98.44 162 TRP A N 1
ATOM 1258 C CA . TRP A 1 162 ? 10.164 -4.611 10.731 1.00 98.44 162 TRP A CA 1
ATOM 1259 C C . TRP A 1 162 ? 9.230 -4.325 11.904 1.00 98.44 162 TRP A C 1
ATOM 1261 O O . TRP A 1 162 ? 9.322 -4.973 12.944 1.00 98.44 162 TRP A O 1
ATOM 1271 N N . SER A 1 163 ? 8.313 -3.378 11.730 1.00 98.31 163 SER A N 1
ATOM 1272 C CA . SER A 1 163 ? 7.094 -3.367 12.530 1.00 98.31 163 SER A CA 1
ATOM 1273 C C . SER A 1 163 ? 6.165 -4.482 12.063 1.00 98.31 163 SER A C 1
ATOM 1275 O O . SER A 1 163 ? 6.210 -4.889 10.896 1.00 98.31 163 SER A O 1
ATOM 1277 N N . ASP A 1 164 ? 5.248 -4.881 12.937 1.00 98.25 164 ASP A N 1
ATOM 1278 C CA . ASP A 1 164 ? 4.086 -5.654 12.518 1.00 98.25 164 ASP A CA 1
ATOM 1279 C C . ASP A 1 164 ? 3.281 -4.892 11.454 1.00 98.25 164 ASP A C 1
ATOM 1281 O O . ASP A 1 164 ? 3.387 -3.665 11.303 1.00 98.25 164 ASP A O 1
ATOM 1285 N N . TRP A 1 165 ? 2.472 -5.637 10.703 1.00 98.31 165 TRP A N 1
ATOM 1286 C CA . TRP A 1 165 ? 1.468 -5.058 9.823 1.00 98.31 165 TRP A CA 1
ATOM 1287 C C . TRP A 1 165 ? 0.325 -4.476 10.650 1.00 98.31 165 TRP A C 1
ATOM 1289 O O . TRP A 1 165 ? -0.416 -5.202 11.310 1.00 98.31 165 TRP A O 1
ATOM 1299 N N . THR A 1 166 ? 0.134 -3.166 10.553 1.00 97.25 166 THR A N 1
ATOM 1300 C CA . THR A 1 166 ? -0.987 -2.467 11.179 1.00 97.25 166 THR A CA 1
ATOM 1301 C C . THR A 1 166 ? -2.092 -2.271 10.152 1.00 97.25 166 THR A C 1
ATOM 1303 O O . THR A 1 166 ? -1.873 -1.645 9.114 1.00 97.25 166 THR A O 1
ATOM 1306 N N . ARG A 1 167 ? -3.292 -2.785 10.437 1.00 93.81 167 ARG A N 1
ATOM 1307 C CA . ARG A 1 167 ? -4.481 -2.537 9.609 1.00 93.81 167 ARG A CA 1
ATOM 1308 C C . ARG A 1 167 ? -4.880 -1.067 9.726 1.00 93.81 167 ARG A C 1
ATOM 1310 O O . ARG A 1 167 ? -5.070 -0.581 10.837 1.00 93.81 167 ARG A O 1
ATOM 1317 N N . LEU A 1 168 ? -5.006 -0.380 8.596 1.00 90.94 168 LEU A N 1
ATOM 1318 C CA . LEU A 1 168 ? -5.445 1.015 8.528 1.00 90.94 168 LEU A CA 1
ATOM 1319 C C . LEU A 1 168 ? -6.952 1.131 8.331 1.00 90.94 168 LEU A C 1
ATOM 1321 O O . LEU A 1 168 ? -7.584 1.975 8.955 1.00 90.94 168 LEU A O 1
ATOM 1325 N N . MET A 1 169 ? -7.510 0.301 7.453 1.00 87.62 169 MET A N 1
ATOM 1326 C CA . MET A 1 169 ? -8.937 0.309 7.154 1.00 87.62 169 MET A CA 1
ATOM 1327 C C . MET A 1 169 ? -9.384 -1.022 6.561 1.00 87.62 169 MET A C 1
ATOM 1329 O O . MET A 1 169 ? -8.608 -1.718 5.896 1.00 87.62 169 MET A O 1
ATOM 1333 N N . LYS A 1 170 ? -10.659 -1.322 6.767 1.00 88.38 170 LYS A N 1
ATOM 1334 C CA . LYS A 1 170 ? -11.448 -2.314 6.049 1.00 88.38 170 LYS A CA 1
ATOM 1335 C C . LYS A 1 170 ? -12.783 -1.703 5.651 1.00 88.38 170 LYS A C 1
ATOM 1337 O O . LYS A 1 170 ? -13.285 -0.807 6.328 1.00 88.38 170 LYS A O 1
ATOM 1342 N N . ASP A 1 171 ? -13.368 -2.211 4.578 1.00 84.12 171 ASP A N 1
ATOM 1343 C CA . ASP A 1 171 ? -14.757 -1.903 4.256 1.00 84.12 171 ASP A CA 1
ATOM 1344 C C . ASP A 1 171 ? -15.696 -2.232 5.433 1.00 84.12 171 ASP A C 1
ATOM 1346 O O . ASP A 1 171 ? -15.594 -3.287 6.065 1.00 84.12 171 ASP A O 1
ATOM 1350 N N . GLY A 1 172 ? -16.566 -1.281 5.766 1.00 81.44 172 GLY A N 1
ATOM 1351 C CA . GLY A 1 172 ? -17.444 -1.349 6.935 1.00 81.44 172 GLY A CA 1
ATOM 1352 C C . GLY A 1 172 ? -16.789 -1.088 8.302 1.00 81.44 172 GLY A C 1
ATOM 1353 O O . GLY A 1 172 ? -17.466 -1.278 9.313 1.00 81.44 172 GLY A O 1
ATOM 1354 N N . ASP A 1 173 ? -15.520 -0.654 8.384 1.00 84.62 173 ASP A N 1
ATOM 1355 C CA . ASP A 1 173 ? -14.937 -0.228 9.667 1.00 84.62 173 ASP A CA 1
ATOM 1356 C C . ASP A 1 173 ? -15.748 0.941 10.266 1.00 84.62 173 ASP A C 1
ATOM 1358 O O . ASP A 1 173 ? -15.938 1.991 9.651 1.00 84.62 173 ASP A O 1
ATOM 1362 N N . SER A 1 174 ? -16.214 0.756 11.503 1.00 82.38 174 SER A N 1
ATOM 1363 C CA . SER A 1 174 ? -16.906 1.780 12.287 1.00 82.38 174 SER A CA 1
ATOM 1364 C C . SER A 1 174 ? -15.913 2.494 13.199 1.00 82.38 174 SER A C 1
ATOM 1366 O O . SER A 1 174 ? -15.161 1.846 13.923 1.00 82.38 174 SER A O 1
ATOM 1368 N N . MET A 1 175 ? -15.950 3.831 13.239 1.00 85.44 175 MET A N 1
ATOM 1369 C CA . MET A 1 175 ? -15.211 4.598 14.257 1.00 85.44 175 MET A CA 1
ATOM 1370 C C . MET A 1 175 ? -15.803 4.430 15.663 1.00 85.44 175 MET A C 1
ATOM 1372 O O . MET A 1 175 ? -15.169 4.800 16.649 1.00 85.44 175 MET A O 1
ATOM 1376 N N . ILE A 1 176 ? -17.012 3.872 15.762 1.00 90.88 176 ILE A N 1
ATOM 1377 C CA . ILE A 1 176 ? -17.679 3.544 17.018 1.00 90.88 176 ILE A CA 1
ATOM 1378 C C . ILE A 1 176 ? -17.344 2.100 17.381 1.00 90.88 176 ILE A C 1
ATOM 1380 O O . ILE A 1 176 ? -17.714 1.173 16.657 1.00 90.88 176 ILE A O 1
ATOM 1384 N N . LYS A 1 177 ? -16.675 1.929 18.521 1.00 90.94 177 LYS A N 1
ATOM 1385 C CA . LYS A 1 177 ? -16.318 0.642 19.115 1.00 90.94 177 LYS A CA 1
ATOM 1386 C C . LYS A 1 177 ? -17.494 0.019 19.864 1.00 90.94 177 LYS A C 1
ATOM 1388 O O . LYS A 1 177 ? -17.730 -1.179 19.735 1.00 90.94 177 LYS A O 1
ATOM 1393 N N . SER A 1 178 ? -18.226 0.807 20.651 1.00 94.50 178 SER A N 1
ATOM 1394 C CA . SER A 1 178 ? -19.417 0.331 21.360 1.00 94.50 178 SER A CA 1
ATOM 1395 C C . SER A 1 178 ? -20.423 1.452 21.620 1.00 94.50 178 SER A C 1
ATOM 1397 O O . SER A 1 178 ? -20.059 2.622 21.723 1.00 94.50 178 SER A O 1
ATOM 1399 N N . ILE A 1 179 ? -21.704 1.082 21.715 1.00 96.44 179 ILE A N 1
ATOM 1400 C CA . ILE A 1 179 ? -22.789 1.967 22.153 1.00 96.44 179 ILE A CA 1
ATOM 1401 C C . ILE A 1 179 ? -23.542 1.251 23.266 1.00 96.44 179 ILE A C 1
ATOM 1403 O O . ILE A 1 179 ? -24.065 0.155 23.065 1.00 96.44 179 ILE A O 1
ATOM 1407 N N . GLN A 1 180 ? -23.621 1.878 24.432 1.00 97.81 180 GLN A N 1
ATOM 1408 C CA . GLN A 1 180 ? -24.413 1.402 25.560 1.00 97.81 180 GLN A CA 1
ATOM 1409 C C . GLN A 1 180 ? -25.521 2.408 25.839 1.00 97.81 180 GLN A C 1
ATOM 1411 O O . GLN A 1 180 ? -25.276 3.609 25.827 1.00 97.81 180 GLN A O 1
ATOM 1416 N N . ARG A 1 181 ? -26.744 1.936 26.079 1.00 97.06 181 ARG A N 1
ATOM 1417 C CA . ARG A 1 181 ? -27.916 2.792 26.304 1.00 97.06 181 ARG A CA 1
ATOM 1418 C C . ARG A 1 181 ? -28.694 2.307 27.510 1.00 97.06 181 ARG A C 1
ATOM 1420 O O . ARG A 1 181 ? -28.775 1.104 27.751 1.00 97.06 181 ARG A O 1
ATOM 1427 N N . GLY A 1 182 ? -29.338 3.231 28.201 1.00 95.19 182 GLY A N 1
ATOM 1428 C CA . GLY A 1 182 ? -30.268 2.891 29.263 1.00 95.19 182 GLY A CA 1
ATOM 1429 C C . GLY A 1 182 ? -31.067 4.088 29.739 1.00 95.19 182 GLY A C 1
ATOM 1430 O O . GLY A 1 182 ? -30.956 5.199 29.217 1.00 95.19 182 GLY A O 1
ATOM 1431 N N . SER A 1 183 ? -31.905 3.844 30.738 1.00 92.38 183 SER A N 1
ATOM 1432 C CA . SER A 1 183 ? -32.671 4.892 31.394 1.00 92.38 183 SER A CA 1
ATOM 1433 C C . SER A 1 183 ? -32.794 4.614 32.876 1.00 92.38 183 SER A C 1
ATOM 1435 O O . SER A 1 183 ? -33.125 3.489 33.250 1.00 92.38 183 SER A O 1
ATOM 1437 N N . ASN A 1 184 ? -32.625 5.648 33.691 1.00 89.94 184 ASN A N 1
ATOM 1438 C CA . ASN A 1 184 ? -32.741 5.549 35.137 1.00 89.94 184 ASN A CA 1
ATOM 1439 C C . ASN A 1 184 ? -33.827 6.479 35.652 1.00 89.94 184 ASN A C 1
ATOM 1441 O O . ASN A 1 184 ? -33.943 7.618 35.197 1.00 89.94 184 ASN A O 1
ATOM 1445 N N . VAL A 1 185 ? -34.589 5.990 36.630 1.00 87.06 185 VAL A N 1
ATOM 1446 C CA . VAL A 1 185 ? -35.438 6.849 37.452 1.00 87.06 185 VAL A CA 1
ATOM 1447 C C . VAL A 1 185 ? -34.533 7.544 38.455 1.00 87.06 185 VAL A C 1
ATOM 1449 O O . VAL A 1 185 ? -33.926 6.891 39.303 1.00 87.06 185 VAL A O 1
ATOM 1452 N N . LEU A 1 186 ? -34.439 8.861 38.359 1.00 83.44 186 LEU A N 1
ATOM 1453 C CA . LEU A 1 186 ? -33.765 9.674 39.355 1.00 83.44 186 LEU A CA 1
ATOM 1454 C C . LEU A 1 186 ? -34.761 9.904 40.488 1.00 83.44 186 LEU A C 1
ATOM 1456 O O . LEU A 1 186 ? -35.796 10.506 40.267 1.00 83.44 186 LEU A O 1
ATOM 1460 N N . ASN A 1 187 ? -34.483 9.355 41.671 1.00 78.00 187 ASN A N 1
ATOM 1461 C CA . ASN A 1 187 ? -35.207 9.639 42.923 1.00 78.00 187 ASN A CA 1
ATOM 1462 C C . ASN A 1 187 ? -34.290 10.322 43.958 1.00 78.00 187 ASN A C 1
ATOM 1464 O O . ASN A 1 187 ? -34.710 10.634 45.070 1.00 78.00 187 ASN A O 1
ATOM 1468 N N . SER A 1 188 ? -33.023 10.518 43.595 1.00 75.06 188 SER A N 1
ATOM 1469 C CA . SER A 1 188 ? -31.952 11.118 44.384 1.00 75.06 188 SER A CA 1
ATOM 1470 C C . SER A 1 188 ? -31.207 12.144 43.531 1.00 75.06 188 SER A C 1
ATOM 1472 O O . SER A 1 188 ? -31.279 12.116 42.303 1.00 75.06 188 SER A O 1
ATOM 1474 N N . THR A 1 189 ? -30.455 13.029 44.186 1.00 84.06 189 THR A N 1
ATOM 1475 C CA . THR A 1 189 ? -29.615 14.048 43.534 1.00 84.06 189 THR A CA 1
ATOM 1476 C C . THR A 1 189 ? -28.531 13.426 42.651 1.00 84.06 189 THR A C 1
ATOM 1478 O O . THR A 1 189 ? -28.208 13.989 41.615 1.00 84.06 189 THR A O 1
ATOM 1481 N N . THR A 1 190 ? -28.004 12.251 43.009 1.00 90.56 190 THR A N 1
ATOM 1482 C CA . THR A 1 190 ? -27.014 11.517 42.204 1.00 90.56 190 THR A CA 1
ATOM 1483 C C . THR A 1 190 ? -27.329 10.023 42.199 1.00 90.56 190 THR A C 1
ATOM 1485 O O . THR A 1 190 ? -27.683 9.457 43.238 1.00 90.56 190 THR A O 1
ATOM 1488 N N . ILE A 1 191 ? -27.187 9.384 41.037 1.00 92.25 191 ILE A N 1
ATOM 1489 C CA . ILE A 1 191 ? -27.238 7.929 40.848 1.00 92.25 191 ILE A CA 1
ATOM 1490 C C . ILE A 1 191 ? -25.984 7.482 40.103 1.00 92.25 191 ILE A C 1
ATOM 1492 O O . ILE A 1 191 ? -25.625 8.063 39.082 1.00 92.25 191 ILE A O 1
ATOM 1496 N N . THR A 1 192 ? -25.359 6.402 40.569 1.00 94.94 192 THR A N 1
ATOM 1497 C CA . THR A 1 192 ? -24.290 5.718 39.836 1.00 94.94 192 THR A CA 1
ATOM 1498 C C . THR A 1 192 ? -24.866 4.514 39.102 1.00 94.94 192 THR A C 1
ATOM 1500 O O . THR A 1 192 ? -25.460 3.628 39.711 1.00 94.94 192 THR A O 1
ATOM 1503 N N . GLN A 1 193 ? -24.685 4.480 37.787 1.00 95.75 193 GLN A N 1
ATOM 1504 C CA . GLN A 1 193 ? -25.138 3.411 36.909 1.00 95.75 193 GLN A CA 1
ATOM 1505 C C . GLN A 1 193 ? -23.951 2.581 36.443 1.00 95.75 193 GLN A C 1
ATOM 1507 O O . GLN A 1 193 ? -22.993 3.122 35.892 1.00 95.75 193 GLN A O 1
ATOM 1512 N N . ALA A 1 194 ? -24.040 1.263 36.610 1.00 97.56 194 ALA A N 1
ATOM 1513 C CA . ALA A 1 194 ? -23.077 0.342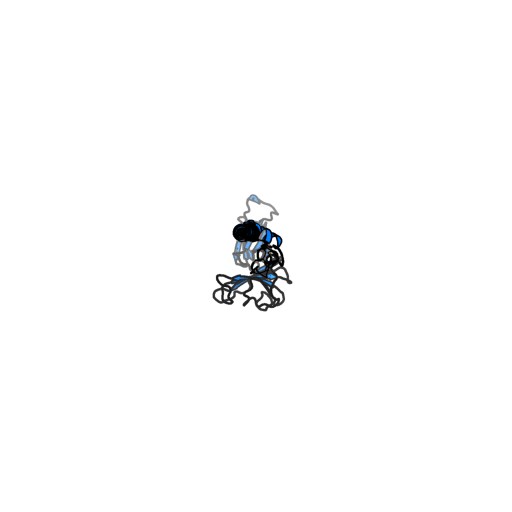 36.025 1.00 97.56 194 ALA A CA 1
ATOM 1514 C C . ALA A 1 194 ? -23.241 0.283 34.499 1.00 97.56 194 ALA A C 1
ATOM 1516 O O . ALA A 1 194 ? -24.360 0.194 33.986 1.00 97.56 194 ALA A O 1
ATOM 1517 N N . ILE A 1 195 ? -22.118 0.296 33.793 1.00 98.06 195 ILE A N 1
ATOM 1518 C CA . ILE A 1 195 ? -22.008 0.075 32.353 1.00 98.06 195 ILE A CA 1
ATOM 1519 C C . ILE A 1 195 ? -20.921 -0.979 32.101 1.00 98.06 195 ILE A C 1
ATOM 1521 O O . ILE A 1 195 ? -20.095 -1.276 32.965 1.00 98.06 195 ILE A O 1
ATOM 1525 N N . SER A 1 196 ? -20.903 -1.558 30.908 1.00 98.00 196 SER A N 1
ATOM 1526 C CA . SER A 1 196 ? -19.783 -2.388 30.459 1.00 98.00 196 SER A CA 1
ATOM 1527 C C . SER A 1 196 ? -18.513 -1.543 30.356 1.00 98.00 196 SER A C 1
ATOM 1529 O O . SER A 1 196 ? -18.591 -0.345 30.079 1.00 98.00 196 SER A O 1
ATOM 1531 N N . ALA A 1 197 ? -17.355 -2.170 30.569 1.00 97.50 197 ALA A N 1
ATOM 1532 C CA . ALA A 1 197 ? -16.071 -1.479 30.596 1.00 97.50 197 ALA A CA 1
ATOM 1533 C C . ALA A 1 197 ? -15.764 -0.741 29.276 1.00 97.50 197 ALA A C 1
ATOM 1535 O O . ALA A 1 197 ? -15.911 -1.313 28.196 1.00 97.50 197 ALA A O 1
ATOM 1536 N N . ILE A 1 198 ? -15.289 0.499 29.383 1.00 97.62 198 ILE A N 1
ATOM 1537 C CA . ILE A 1 198 ? -14.926 1.398 28.278 1.00 97.62 198 ILE A CA 1
ATOM 1538 C C . ILE A 1 198 ? -13.596 2.117 28.550 1.00 97.62 198 ILE A C 1
ATOM 1540 O O . ILE A 1 198 ? -13.147 2.230 29.694 1.00 97.62 198 ILE A O 1
ATOM 1544 N N . ASN A 1 199 ? -12.977 2.672 27.507 1.00 96.94 199 ASN A N 1
ATOM 1545 C CA . ASN A 1 199 ? -11.918 3.669 27.649 1.00 96.94 199 ASN A CA 1
ATOM 1546 C C . ASN A 1 199 ? -12.517 5.079 27.787 1.00 96.94 199 ASN A C 1
ATOM 1548 O O . ASN A 1 199 ? -12.970 5.668 26.805 1.00 96.94 199 ASN A O 1
ATOM 1552 N N . ILE A 1 200 ? -12.464 5.642 28.997 1.00 96.50 200 ILE A N 1
ATOM 1553 C CA . ILE A 1 200 ? -13.020 6.969 29.321 1.00 96.50 200 ILE A CA 1
ATOM 1554 C C . ILE A 1 200 ? -12.457 8.074 28.409 1.00 96.50 200 ILE A C 1
ATOM 1556 O O . ILE A 1 200 ? -13.200 8.946 27.975 1.00 96.50 200 ILE A O 1
ATOM 1560 N N . ASN A 1 201 ? -11.174 8.005 28.039 1.00 96.62 201 ASN A N 1
ATOM 1561 C CA . ASN A 1 201 ? -10.519 9.028 27.208 1.00 96.62 201 ASN A CA 1
ATOM 1562 C C . ASN A 1 201 ? -10.948 8.986 25.733 1.00 96.62 201 ASN A C 1
ATOM 1564 O O . ASN A 1 201 ? -10.596 9.874 24.961 1.00 96.62 201 ASN A O 1
ATOM 1568 N N . LYS A 1 202 ? -11.668 7.935 25.332 1.00 96.06 202 LYS A N 1
ATOM 1569 C CA . LYS A 1 202 ? -12.209 7.742 23.984 1.00 96.06 202 LYS A CA 1
ATOM 1570 C C . LYS A 1 202 ? -13.729 7.614 23.995 1.00 96.06 202 LYS A C 1
ATOM 1572 O O . LYS A 1 202 ? -14.295 7.036 23.073 1.00 96.06 202 LYS A O 1
ATOM 1577 N N . SER A 1 203 ? -14.390 8.089 25.045 1.00 97.56 203 SER A N 1
ATOM 1578 C CA . SER A 1 203 ? -15.830 7.914 25.200 1.00 97.56 203 SER A CA 1
ATOM 1579 C C . SER A 1 203 ? -16.533 9.237 25.447 1.00 97.56 203 SER A C 1
ATOM 1581 O O . SER A 1 203 ? -15.962 10.168 26.008 1.00 97.56 203 SER A O 1
ATOM 1583 N N . THR A 1 204 ? -17.799 9.301 25.050 1.00 96.75 204 THR A N 1
ATOM 1584 C CA . THR A 1 204 ? -18.702 10.407 25.381 1.00 96.75 204 THR A CA 1
ATOM 1585 C C . THR A 1 204 ? -19.971 9.883 26.037 1.00 96.75 204 THR A C 1
ATOM 1587 O O . THR A 1 204 ? -20.372 8.740 25.802 1.00 96.75 204 THR A O 1
ATOM 1590 N N . ILE A 1 205 ? -20.600 10.729 26.852 1.00 97.94 205 ILE A N 1
ATOM 1591 C CA . ILE A 1 205 ? -21.924 10.487 27.420 1.00 97.94 205 ILE A CA 1
ATOM 1592 C C . ILE A 1 205 ? -22.887 11.485 26.791 1.00 97.94 205 ILE A C 1
ATOM 1594 O O . ILE A 1 205 ? -22.750 12.694 26.967 1.00 97.94 205 ILE A O 1
ATOM 1598 N N . ASN A 1 206 ? -23.895 10.968 26.105 1.00 96.12 206 ASN A N 1
ATOM 1599 C CA . ASN A 1 206 ? -25.068 11.724 25.710 1.00 96.12 206 ASN A CA 1
ATOM 1600 C C . ASN A 1 206 ? -26.135 11.522 26.784 1.00 96.12 206 ASN A C 1
ATOM 1602 O O . ASN A 1 206 ? -26.471 10.391 27.139 1.00 96.12 206 ASN A O 1
ATOM 1606 N N . LEU A 1 207 ? -26.667 12.621 27.307 1.00 93.94 207 LEU A N 1
ATOM 1607 C CA . LEU A 1 207 ? -27.658 12.601 28.372 1.00 93.94 207 LEU A CA 1
ATOM 1608 C C . LEU A 1 207 ? -28.893 13.384 27.937 1.00 93.94 207 LEU A C 1
ATOM 1610 O O . LEU A 1 207 ? -28.792 14.506 27.445 1.00 93.94 207 LEU A O 1
ATOM 1614 N N . MET A 1 208 ? -30.065 12.790 28.133 1.00 89.69 208 MET A N 1
ATOM 1615 C CA . MET A 1 208 ? -31.345 13.397 27.794 1.00 89.69 208 MET A CA 1
ATOM 1616 C C . MET A 1 208 ? -32.325 13.245 28.951 1.00 89.69 208 MET A C 1
ATOM 1618 O O . MET A 1 208 ? -32.493 12.163 29.515 1.00 89.69 208 MET A O 1
ATOM 1622 N N . LEU A 1 209 ? -33.027 14.328 29.273 1.00 85.88 209 LEU A N 1
ATOM 1623 C CA . LEU A 1 209 ? -34.148 14.288 30.200 1.00 85.88 209 LEU A CA 1
ATOM 1624 C C . LEU A 1 209 ? -35.392 13.814 29.443 1.00 85.88 209 LEU A C 1
ATOM 1626 O O . LEU A 1 209 ? -35.811 14.449 28.475 1.00 85.88 209 LEU A O 1
ATOM 1630 N N . LYS A 1 210 ? -36.021 12.724 29.886 1.00 78.25 210 LYS A N 1
ATOM 1631 C CA . LYS A 1 210 ? -37.338 12.323 29.382 1.00 78.25 210 LYS A CA 1
ATOM 1632 C C . LYS A 1 210 ? -38.404 12.916 30.299 1.00 78.25 210 LYS A C 1
ATOM 1634 O O . LYS A 1 210 ? -38.743 12.336 31.329 1.00 78.25 210 LYS A O 1
ATOM 1639 N N . ALA A 1 211 ? -38.926 14.081 29.919 1.00 62.16 211 ALA A N 1
ATOM 1640 C CA . ALA A 1 211 ? -40.009 14.742 30.639 1.00 62.16 211 ALA A CA 1
ATOM 1641 C C . ALA A 1 211 ? -41.328 13.977 30.436 1.00 62.16 211 ALA A C 1
ATOM 1643 O O . ALA A 1 211 ? -41.944 14.022 29.373 1.00 62.16 211 ALA A O 1
ATOM 1644 N N . GLY A 1 212 ? -41.758 13.257 31.464 1.00 60.34 212 GLY A N 1
ATOM 1645 C CA . GLY A 1 212 ? -43.078 12.654 31.548 1.00 60.34 212 GLY A CA 1
ATOM 1646 C C . GLY A 1 212 ? -43.472 12.594 33.013 1.00 60.34 212 GLY A C 1
ATOM 1647 O O . GLY A 1 212 ? -42.784 11.931 33.779 1.00 60.34 212 GLY A O 1
ATOM 1648 N N . LEU A 1 213 ? -44.586 13.255 33.346 1.00 53.66 213 LEU A N 1
ATOM 1649 C CA . LEU A 1 213 ? -45.208 13.405 34.673 1.00 53.66 213 LEU A CA 1
ATOM 1650 C C . LEU A 1 213 ? -44.719 14.624 35.483 1.00 53.66 213 LEU A C 1
ATOM 1652 O O . LEU A 1 213 ? -43.664 14.612 36.092 1.00 53.66 213 LEU A O 1
ATOM 1656 N N . SER A 1 214 ? -45.561 15.665 35.442 1.00 58.53 214 SER A N 1
ATOM 1657 C CA . SER A 1 214 ? -45.702 16.838 36.324 1.00 58.53 214 SER A CA 1
ATOM 1658 C C . SER A 1 214 ? -44.457 17.505 36.941 1.00 58.53 214 SER A C 1
ATOM 1660 O O . SER A 1 214 ? -43.755 16.900 37.742 1.00 58.53 214 SER A O 1
ATOM 1662 N N . GLN A 1 215 ? -44.404 18.831 36.751 1.00 55.44 215 GLN A N 1
ATOM 1663 C CA . GLN A 1 215 ? -43.619 19.861 37.459 1.00 55.44 215 GLN A CA 1
ATOM 1664 C C . GLN A 1 215 ? -42.326 20.317 36.753 1.00 55.44 215 GLN A C 1
ATOM 1666 O O . GLN A 1 215 ? -41.392 19.555 36.548 1.00 55.44 215 GLN A O 1
ATOM 1671 N N . ASP A 1 216 ? -42.314 21.599 36.365 1.00 59.50 216 ASP A N 1
ATOM 1672 C CA . ASP A 1 216 ? -41.150 22.466 36.129 1.00 59.50 216 ASP A CA 1
ATOM 1673 C C . ASP A 1 216 ? -39.907 21.856 35.448 1.00 59.50 216 ASP A C 1
ATOM 1675 O O . ASP A 1 216 ? -38.782 22.020 35.923 1.00 59.50 216 ASP A O 1
ATOM 1679 N N . ALA A 1 217 ? -40.064 21.244 34.268 1.00 59.75 217 ALA A N 1
ATOM 1680 C CA . ALA A 1 217 ? -38.926 20.799 33.446 1.00 59.75 217 ALA A CA 1
ATOM 1681 C C . ALA A 1 217 ? -37.906 21.924 33.146 1.00 59.75 217 ALA A C 1
ATOM 1683 O O . ALA A 1 217 ? -36.740 21.647 32.886 1.00 59.75 217 ALA A O 1
ATOM 1684 N N . SER A 1 218 ? -38.322 23.193 33.231 1.00 64.81 218 SER A N 1
ATOM 1685 C CA . SER A 1 218 ? -37.463 24.375 33.085 1.00 64.81 218 SER A CA 1
ATOM 1686 C C . SER A 1 218 ? -36.450 24.574 34.220 1.00 64.81 218 SER A C 1
ATOM 1688 O O . SER A 1 218 ? -35.534 25.379 34.073 1.00 64.81 218 SER A O 1
ATOM 1690 N N . ARG A 1 219 ? -36.599 23.875 35.353 1.00 73.81 219 ARG A N 1
ATOM 1691 C CA . ARG A 1 219 ? -35.730 24.001 36.538 1.00 73.81 219 ARG A CA 1
ATOM 1692 C C . ARG A 1 219 ? -34.824 22.790 36.753 1.00 73.81 219 ARG A C 1
ATOM 1694 O O . ARG A 1 219 ? -33.960 22.848 37.627 1.00 73.81 219 ARG A O 1
ATOM 1701 N N . ILE A 1 220 ? -35.023 21.715 35.988 1.00 80.06 220 ILE A N 1
ATOM 1702 C CA . ILE A 1 220 ? -34.276 20.463 36.113 1.00 80.06 220 ILE A CA 1
ATOM 1703 C C . ILE A 1 220 ? -33.058 20.523 35.194 1.00 80.06 220 ILE A C 1
ATOM 1705 O O . ILE A 1 220 ? -33.170 20.457 33.972 1.00 80.06 220 ILE A O 1
ATOM 1709 N N . THR A 1 221 ? -31.885 20.595 35.802 1.00 86.31 221 THR A N 1
ATOM 1710 C CA . THR A 1 221 ? -30.599 20.398 35.144 1.00 86.31 221 THR A CA 1
ATOM 1711 C C . THR A 1 221 ? -30.110 19.005 35.494 1.00 86.31 221 THR A C 1
ATOM 1713 O O . THR A 1 221 ? -30.108 18.608 36.662 1.00 86.31 221 THR A O 1
ATOM 1716 N N . ILE A 1 222 ? -29.688 18.265 34.477 1.00 88.62 222 ILE A N 1
ATOM 1717 C CA . ILE A 1 222 ? -29.024 16.978 34.640 1.00 88.62 222 ILE A CA 1
ATOM 1718 C C . ILE A 1 222 ? -27.620 17.059 34.052 1.00 88.62 222 ILE A C 1
ATOM 1720 O O . ILE A 1 222 ? -27.395 17.725 33.042 1.00 88.62 222 ILE A O 1
ATOM 1724 N N . SER A 1 223 ? -26.681 16.376 34.684 1.00 93.50 223 SER A N 1
ATOM 1725 C CA . SER A 1 223 ? -25.325 16.176 34.191 1.00 93.50 223 SER A CA 1
ATOM 1726 C C . SER A 1 223 ? -24.947 14.711 34.337 1.00 93.50 223 SER A C 1
ATOM 1728 O O . SER A 1 223 ? -25.520 13.979 35.148 1.00 93.50 223 SER A O 1
ATOM 1730 N N . ALA A 1 224 ? -23.995 14.270 33.526 1.00 95.31 224 ALA A N 1
ATOM 1731 C CA . ALA A 1 224 ? -23.399 12.961 33.682 1.00 95.31 224 ALA A CA 1
ATOM 1732 C C . ALA A 1 224 ? -21.892 13.044 33.492 1.00 95.31 224 ALA A C 1
ATOM 1734 O O . ALA A 1 224 ? -21.395 13.837 32.694 1.00 95.31 224 ALA A O 1
ATOM 1735 N N . GLU A 1 225 ? -21.187 12.197 34.221 1.00 97.06 225 GLU A N 1
ATOM 1736 C CA . GLU A 1 225 ? -19.747 12.023 34.118 1.00 97.06 225 GLU A CA 1
ATOM 1737 C C . GLU A 1 225 ? -19.391 10.541 34.213 1.00 97.06 225 GLU A C 1
ATOM 1739 O O . GLU A 1 225 ? -20.162 9.720 34.723 1.00 97.06 225 GLU A O 1
ATOM 1744 N N . PHE A 1 226 ? -18.208 10.188 33.723 1.00 97.94 226 PHE A N 1
ATOM 1745 C CA . PHE A 1 226 ? -17.662 8.856 33.935 1.00 97.94 226 PHE A CA 1
ATOM 1746 C C . PHE A 1 226 ? -17.166 8.749 35.377 1.00 97.94 226 PHE A C 1
ATOM 1748 O O . PHE A 1 226 ? -16.170 9.366 35.742 1.00 97.94 226 PHE A O 1
ATOM 1755 N N . ALA A 1 227 ? -17.855 7.954 36.192 1.00 96.62 227 ALA A N 1
ATOM 1756 C CA . ALA A 1 227 ? -17.437 7.680 37.565 1.00 96.62 227 ALA A CA 1
ATOM 1757 C C . ALA A 1 227 ? -16.281 6.668 37.606 1.00 96.62 227 ALA A C 1
ATOM 1759 O O . ALA A 1 227 ? -15.435 6.707 38.497 1.00 96.62 227 ALA A O 1
ATOM 1760 N N . SER A 1 228 ? -16.242 5.755 36.634 1.00 97.81 228 SER A N 1
ATOM 1761 C CA . SER A 1 228 ? -15.137 4.831 36.389 1.00 97.81 228 SER A CA 1
ATOM 1762 C C . SER A 1 228 ? -15.186 4.321 34.945 1.00 97.81 228 SER A C 1
ATOM 1764 O O . SER A 1 228 ? -16.057 4.708 34.167 1.00 97.81 228 SER A O 1
ATOM 1766 N N . SER A 1 229 ? -14.279 3.414 34.571 1.00 97.50 229 SER A N 1
ATOM 1767 C CA . SER A 1 229 ? -14.328 2.764 33.257 1.00 97.50 229 SER A CA 1
ATOM 1768 C C . SER A 1 229 ? -15.547 1.854 33.087 1.00 97.50 229 SER A C 1
ATOM 1770 O O . SER A 1 229 ? -15.827 1.445 31.970 1.00 97.50 229 SER A O 1
ATOM 1772 N N . SER A 1 230 ? -16.278 1.538 34.157 1.00 97.88 230 SER A N 1
ATOM 1773 C CA . SER A 1 230 ? -17.456 0.664 34.151 1.00 97.88 230 SER A CA 1
ATOM 1774 C C . SER A 1 230 ? -18.672 1.292 34.838 1.00 97.88 230 SER A C 1
ATOM 1776 O O . SER A 1 230 ? -19.630 0.600 35.186 1.00 97.88 230 SER A O 1
ATOM 1778 N N . SER A 1 231 ? -18.674 2.610 35.047 1.00 97.69 231 SER A N 1
ATOM 1779 C CA . SER A 1 231 ? -19.834 3.300 35.606 1.00 97.69 231 SER A CA 1
ATOM 1780 C C . SER A 1 231 ? -19.922 4.762 35.190 1.00 97.69 231 SER A C 1
ATOM 1782 O O . SER A 1 231 ? -18.914 5.446 35.007 1.00 97.69 231 SER A O 1
ATOM 1784 N N . ILE A 1 232 ? -21.153 5.257 35.096 1.00 97.94 232 ILE A N 1
ATOM 1785 C CA . ILE A 1 232 ? -21.459 6.681 34.946 1.00 97.94 232 ILE A CA 1
ATOM 1786 C C . ILE A 1 232 ? -22.160 7.183 36.206 1.00 97.94 232 ILE A C 1
ATOM 1788 O O . ILE A 1 232 ? -22.959 6.463 36.806 1.00 97.94 232 ILE A O 1
ATOM 1792 N N . SER A 1 233 ? -21.878 8.418 36.597 1.00 96.12 233 SER A N 1
ATOM 1793 C CA . SER A 1 233 ? -22.645 9.137 37.612 1.00 96.12 233 SER A CA 1
ATOM 1794 C C . SER A 1 233 ? -23.571 10.111 36.908 1.00 96.12 233 SER A C 1
ATOM 1796 O O . SER A 1 233 ? -23.116 10.910 36.098 1.00 96.12 233 SER A O 1
ATOM 1798 N N . ILE A 1 234 ? -24.865 10.033 37.207 1.00 94.12 234 ILE A N 1
ATOM 1799 C CA . ILE A 1 234 ? -25.891 10.949 36.714 1.00 94.12 234 ILE A CA 1
ATOM 1800 C C . ILE A 1 234 ? -26.338 11.794 37.899 1.00 94.12 234 ILE A C 1
ATOM 1802 O O . ILE A 1 234 ? -26.826 11.255 38.893 1.00 94.12 234 ILE A O 1
ATOM 1806 N N . THR A 1 235 ? -26.175 13.106 37.785 1.00 92.38 235 THR A N 1
ATOM 1807 C CA . THR A 1 235 ? -26.500 14.071 38.833 1.00 92.38 235 THR A CA 1
ATOM 1808 C C . THR A 1 235 ? -27.595 15.010 38.354 1.00 92.38 235 THR A C 1
ATOM 1810 O O . THR A 1 235 ? -27.649 15.383 37.184 1.00 92.38 235 THR A O 1
ATOM 1813 N N . SER A 1 236 ? -28.466 15.422 39.265 1.00 89.25 236 SER A N 1
ATOM 1814 C CA . SER A 1 236 ? -29.452 16.462 39.038 1.00 89.25 236 SER A CA 1
ATOM 1815 C C . SER A 1 236 ? -29.549 17.417 40.212 1.00 89.25 236 SER A C 1
ATOM 1817 O O . SER A 1 236 ? -29.369 17.039 41.364 1.00 89.25 236 SER A O 1
ATOM 1819 N N . ASN A 1 237 ? -29.900 18.663 39.917 1.00 87.38 237 ASN A N 1
ATOM 1820 C CA . ASN A 1 237 ? -30.197 19.684 40.912 1.00 87.38 237 ASN A CA 1
ATOM 1821 C C . ASN A 1 237 ? -31.589 19.546 41.562 1.00 87.38 237 ASN A C 1
ATOM 1823 O O . ASN A 1 237 ? -31.910 20.340 42.446 1.00 87.38 237 ASN A O 1
ATOM 1827 N N . TYR A 1 238 ? -32.426 18.601 41.122 1.00 80.00 238 TYR A N 1
ATOM 1828 C CA . TYR A 1 238 ? -33.805 18.466 41.588 1.00 80.00 238 TYR A CA 1
ATOM 1829 C C . TYR A 1 238 ? -34.111 17.060 42.114 1.00 80.00 238 TYR A C 1
ATOM 1831 O O . TYR A 1 238 ? -33.825 16.053 41.461 1.00 80.00 238 TYR A O 1
ATOM 1839 N N . THR A 1 239 ? -34.747 17.006 43.287 1.00 73.19 239 THR A N 1
ATOM 1840 C CA . THR A 1 239 ? -35.204 15.768 43.931 1.00 73.19 239 THR A CA 1
ATOM 1841 C C . THR A 1 239 ? -36.675 15.532 43.595 1.00 73.19 239 THR A C 1
ATOM 1843 O O . THR A 1 239 ? -37.554 16.238 44.081 1.00 73.19 239 THR A O 1
ATOM 1846 N N . GLY A 1 240 ? -36.945 14.532 42.763 1.00 72.94 240 GLY A N 1
ATOM 1847 C CA . GLY A 1 240 ? -38.281 14.112 42.335 1.00 72.94 240 GLY A CA 1
ATOM 1848 C C . GLY A 1 240 ? -38.150 12.976 41.324 1.00 72.94 240 GLY A C 1
ATOM 1849 O O . GLY A 1 240 ? -37.055 12.775 40.824 1.00 72.94 240 GLY A O 1
ATOM 1850 N N . SER A 1 241 ? -39.217 12.231 41.03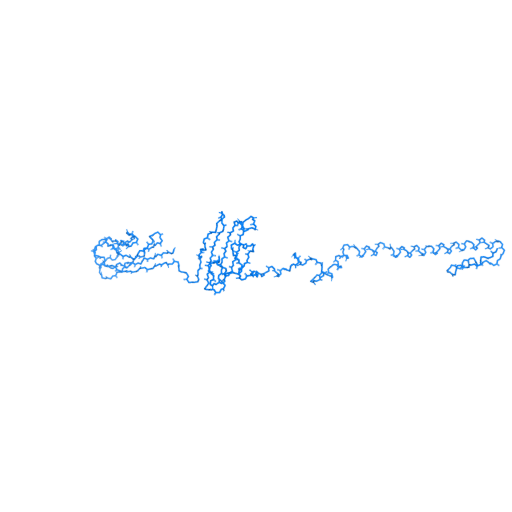1 1.00 77.69 241 SER A N 1
ATOM 1851 C CA . SER A 1 241 ? -39.144 11.061 40.141 1.00 77.69 241 SER A CA 1
ATOM 1852 C C . SER A 1 241 ? -39.259 11.446 38.664 1.00 77.69 241 SER A C 1
ATOM 1854 O O . SER A 1 241 ? -40.349 11.741 38.180 1.00 77.69 241 SER A O 1
ATOM 1856 N N . TYR A 1 242 ? -38.152 11.394 37.927 1.00 81.31 242 TYR A N 1
ATOM 1857 C CA . TYR A 1 242 ? -38.118 11.572 36.468 1.00 81.31 242 TYR A CA 1
ATOM 1858 C C . TYR A 1 242 ? -37.095 10.635 35.824 1.00 81.31 242 TYR A C 1
ATOM 1860 O O . TYR A 1 242 ? -36.284 10.006 36.502 1.00 81.31 242 TYR A O 1
ATOM 1868 N N . TYR A 1 243 ? -37.147 10.517 34.498 1.00 86.12 243 TYR A N 1
ATOM 1869 C CA . TYR A 1 243 ? -36.290 9.605 33.747 1.00 86.12 243 TYR A CA 1
ATOM 1870 C C . TYR A 1 243 ? -35.131 10.355 33.089 1.00 86.12 243 TYR A C 1
ATOM 1872 O O . TYR A 1 243 ? -35.348 11.263 32.284 1.00 86.12 243 TYR A O 1
ATOM 1880 N N . ALA A 1 244 ? -33.905 9.920 33.366 1.00 89.19 244 ALA A N 1
ATOM 1881 C CA . ALA A 1 244 ? -32.738 10.259 32.561 1.00 89.19 244 ALA A CA 1
ATOM 1882 C C . ALA A 1 244 ? -32.457 9.120 31.581 1.00 89.19 244 ALA A C 1
ATOM 1884 O O . ALA A 1 244 ? -32.267 7.980 32.003 1.00 89.19 244 ALA A O 1
ATOM 1885 N N . ILE A 1 245 ? -32.435 9.428 30.286 1.00 93.06 245 ILE A N 1
ATOM 1886 C CA . ILE A 1 245 ? -31.945 8.532 29.238 1.00 93.06 245 ILE A CA 1
ATOM 1887 C C . ILE A 1 245 ? -30.479 8.865 29.014 1.00 93.06 245 ILE A C 1
ATOM 1889 O O . ILE A 1 245 ? -30.117 10.034 28.883 1.00 93.06 245 ILE A O 1
ATOM 1893 N N . TRP A 1 246 ? -29.648 7.838 28.944 1.00 95.44 246 TRP A N 1
ATOM 1894 C CA . TRP A 1 246 ? -28.228 7.985 28.692 1.00 95.44 246 TRP A CA 1
ATOM 1895 C C . TRP A 1 246 ? -27.795 7.082 27.542 1.00 95.44 246 TRP A C 1
ATOM 1897 O O . TRP A 1 246 ? -28.330 5.990 27.329 1.00 95.44 246 TRP A O 1
ATOM 1907 N N . GLU A 1 247 ? -26.801 7.555 26.808 1.00 97.69 247 GLU A N 1
ATOM 1908 C CA . GLU A 1 247 ? -26.087 6.809 25.787 1.00 97.69 247 GLU A CA 1
ATOM 1909 C C . GLU A 1 247 ? -24.590 7.056 25.976 1.00 97.69 247 GLU A C 1
ATOM 1911 O O . GLU A 1 247 ? -24.137 8.195 26.029 1.00 97.69 247 GLU A O 1
ATOM 1916 N N . VAL A 1 248 ? -23.823 5.980 26.095 1.00 98.00 248 VAL A N 1
ATOM 1917 C CA . VAL A 1 248 ? -22.364 6.008 26.159 1.00 98.00 248 VAL A CA 1
ATOM 1918 C C . VAL A 1 248 ? -21.837 5.475 24.838 1.00 98.00 248 VAL A C 1
ATOM 1920 O O . VAL A 1 248 ? -22.122 4.330 24.482 1.00 98.00 248 VAL A O 1
ATOM 1923 N N . ILE A 1 249 ? -21.083 6.302 24.118 1.00 97.25 249 ILE A N 1
ATOM 1924 C CA . ILE A 1 249 ? -20.440 5.933 22.852 1.00 97.25 249 ILE A CA 1
ATOM 1925 C C . ILE A 1 249 ? -18.936 5.864 23.100 1.00 97.25 249 ILE A C 1
ATOM 1927 O O . ILE A 1 249 ? -18.340 6.864 23.497 1.00 97.25 249 ILE A O 1
ATOM 1931 N N . GLU A 1 250 ? -18.332 4.703 22.854 1.00 97.06 250 GLU A N 1
ATOM 1932 C CA . GLU A 1 250 ? -16.879 4.511 22.855 1.00 97.06 250 GLU A CA 1
ATOM 1933 C C . GLU A 1 250 ? -16.371 4.479 21.410 1.00 97.06 250 GLU A C 1
ATOM 1935 O O . GLU A 1 250 ? -16.910 3.751 20.572 1.00 97.06 250 GLU A O 1
ATOM 1940 N N . PHE A 1 251 ? -15.317 5.236 21.121 1.00 94.12 251 PHE A N 1
ATOM 1941 C CA . PHE A 1 251 ? -14.656 5.284 19.817 1.00 94.12 251 PHE A CA 1
ATOM 1942 C C . PHE A 1 251 ? -13.416 4.370 19.776 1.00 94.12 251 PHE A C 1
ATOM 1944 O O . PHE A 1 251 ? -12.830 4.053 20.817 1.00 94.12 251 PHE A O 1
ATOM 1951 N N . VAL A 1 252 ? -13.040 3.917 18.572 1.00 87.81 252 VAL A N 1
ATOM 1952 C CA . VAL A 1 252 ? -11.906 2.991 18.332 1.00 87.81 252 VAL A CA 1
ATOM 1953 C C . VAL A 1 252 ? -10.557 3.585 18.748 1.00 87.81 252 VAL A C 1
ATOM 1955 O O . VAL A 1 252 ? -10.279 4.792 18.562 1.00 87.81 252 VAL A O 1
#

Radius of gyration: 50.23 Å; chains: 1; bounding box: 104×42×140 Å

Sequence (252 aa):
MPSLLKTAFLQLNKWAGNEYPKREDFVSDNEKIDAFADDISSQISQKVSTTDLNQLVSAESILTKIKTVDGAGSGLDADLIDGKHAADFVNAIAIGSNSDPNTTLESYILSNHANSPSSSYYWHIQTLFYSTKAVNSNRVQIATSYNSDNNMYIRRYFNNAWSDWTRLMKDGDSMIKSIQRGSNVLNSTTITQAISAININKSTINLMLKAGLSQDASRITISAEFASSSSISITSNYTGSYYAIWEVIEFV

Organism: Acetoanaerobium sticklandii (strain ATCC 12662 / DSM 519 / JCM 1433 / CCUG 9281 / NCIMB 10654 / HF) (NCBI:txid499177)

Foldseek 3Di:
DQDPDQPPVQRAGPDDDDDVVVVVSVVVSVVSVVVVVVVVVVVVCVVPPVVVVCCCPPPVNVVVVCVVLDDDPSPPCPQDDVNDHPVNVVDDDAPDADDQPLFDLDQWHWYLHPNPLHNVFIWTKGWAFDPDRGSQTKIKIWTFTDPDFTWIWIWIRDPNDIDHTDTPDGVPDDQWPDKDKDKDWQQDQKDKDFAPFADQVQKDKDKDWDDDDDDDPVQWDWDWDDPDRGIIMIGIPDRDTTMMIMMMTGGD

pLDDT: mean 84.74, std 13.38, range [42.66, 98.62]

Secondary structure (DSSP, 8-state):
---S---TTT------SSSHHHHHHHHHHHHHHHHHHHHHHHHHHHHT-HHHHHHHHSHHHHHHHHHHS-STTSS-TTS-BTTB-GGGGT--PPB-TB--TTT--SSEEEE--TTSS-TTS-EEEEEEESSS-STTS-EEEEEEESSSSSEEEEEEEETTEEPPPEEEEETT--SEEEEEEEEEEE-SSEEEEE-----GGGEEEEEEEE--SSS-GGG--EEEEEEETTEEEEEES--S-EEEEEEEEEE-